Protein 4WIH (pdb70)

Radius of gyration: 20.41 Å; Cα contacts (8 Å, |Δi|>4): 662; chains: 2; bounding box: 55×40×64 Å

Organism: Cricetulus griseus (NCBI:txid10029)

Structure (mmCIF, N/CA/C/O backbone):
data_4WIH
#
_entry.id   4WIH
#
_cell.length_a   58.276
_cell.length_b   72.949
_cell.length_c   109.351
_cell.angle_alpha   90.00
_cell.angle_beta   90.00
_cell.angle_gamma   90.00
#
_symmetry.space_group_name_H-M   'P 21 21 21'
#
loop_
_entity.id
_entity.type
_entity.pdbx_description
1 polymer 'cAMP-dependent protein kinase catalytic subunit alpha'
2 polymer 'cAMP Dependent Protein Kinase Inhibitor PKI-tide'
3 water water
#
loop_
_atom_site.group_PDB
_atom_site.id
_atom_site.type_symbol
_atom_site.label_atom_id
_atom_site.label_alt_id
_atom_site.label_comp_id
_atom_site.label_asym_id
_atom_site.label_entity_id
_atom_site.label_seq_id
_atom_site.pdbx_PDB_ins_code
_atom_site.Cartn_x
_atom_site.Cartn_y
_atom_site.Cartn_z
_atom_site.occupancy
_atom_site.B_iso_or_equiv
_atom_site.auth_seq_id
_atom_site.auth_comp_id
_atom_site.auth_asym_id
_atom_site.auth_atom_id
_atom_site.pdbx_PDB_model_num
ATOM 1 N N . GLY A 1 1 ? -11.044 13.283 -12.543 1.00 39.81 -1 GLY A N 1
ATOM 2 C CA . GLY A 1 1 ? -10.739 13.380 -11.126 1.00 37.96 -1 GLY A CA 1
ATOM 3 C C . GLY A 1 1 ? -10.224 14.754 -10.743 1.00 36.92 -1 GLY A C 1
ATOM 4 O O . GLY A 1 1 ? -10.167 15.660 -11.566 1.00 37.86 -1 GLY A O 1
ATOM 5 N N . HIS A 1 2 ? -9.830 14.910 -9.484 1.00 35.32 0 HIS A N 1
ATOM 6 C CA . HIS A 1 2 ? -9.313 16.190 -9.020 1.00 34.67 0 HIS A CA 1
ATOM 7 C C . HIS A 1 2 ? -7.967 16.519 -9.665 1.00 33.09 0 HIS A C 1
ATOM 8 O O . HIS A 1 2 ? -7.729 17.656 -10.065 1.00 33.90 0 HIS A O 1
ATOM 15 N N . MET A 1 3 ? -7.104 15.519 -9.795 1.00 31.32 1 MET A N 1
ATOM 16 C CA . MET A 1 3 ? -5.805 15.729 -10.432 1.00 30.24 1 MET A CA 1
ATOM 17 C C . MET A 1 3 ? -5.798 15.229 -11.866 1.00 31.48 1 MET A C 1
ATOM 18 O O . MET A 1 3 ? -6.309 14.147 -12.157 1.00 32.06 1 MET A O 1
ATOM 23 N N . GLY A 1 4 ? -5.232 16.029 -12.765 1.00 32.31 2 GLY A N 1
ATOM 24 C CA . GLY A 1 4 ? -4.934 15.567 -14.106 1.00 33.53 2 GLY A CA 1
ATOM 25 C C . GLY A 1 4 ? -3.783 14.578 -14.057 1.00 31.98 2 GLY A C 1
ATOM 26 O O . GLY A 1 4 ? -3.142 14.409 -13.014 1.00 29.91 2 GLY A O 1
ATOM 27 N N . ASN A 1 5 ? -3.514 13.930 -15.187 1.00 33.31 3 ASN A N 1
ATOM 28 C CA . ASN A 1 5 ? -2.493 12.883 -15.255 1.00 34.45 3 ASN A CA 1
ATOM 29 C C . ASN A 1 5 ? -1.122 13.297 -14.720 1.00 30.89 3 ASN A C 1
ATOM 30 O O . ASN A 1 5 ? -0.523 12.577 -13.922 1.00 29.20 3 ASN A O 1
ATOM 35 N N . ALA A 1 6 ? -0.631 14.452 -15.159 1.00 31.74 4 ALA A N 1
ATOM 36 C CA . ALA A 1 6 ? 0.703 14.906 -14.766 1.00 30.83 4 ALA A CA 1
ATOM 37 C C . ALA A 1 6 ? 0.797 15.143 -13.263 1.00 28.42 4 ALA A C 1
ATOM 38 O O . ALA A 1 6 ? 1.749 14.705 -12.616 1.00 26.95 4 ALA A O 1
ATOM 40 N N . ALA A 1 7 ? -0.197 15.833 -12.713 1.00 28.34 5 ALA A N 1
ATOM 41 C CA . ALA A 1 7 ? -0.229 16.123 -11.287 1.00 26.58 5 ALA A CA 1
ATOM 42 C C . ALA A 1 7 ? -0.308 14.841 -10.468 1.00 24.82 5 ALA A C 1
ATOM 43 O O . ALA A 1 7 ? 0.350 14.723 -9.435 1.00 23.19 5 ALA A O 1
ATOM 45 N N . ALA A 1 8 ? -1.106 13.882 -10.934 1.00 25.50 6 ALA A N 1
ATOM 46 C CA . ALA A 1 8 ? -1.266 12.619 -10.220 1.00 24.50 6 ALA A CA 1
ATOM 47 C C . ALA A 1 8 ? 0.043 11.835 -10.187 1.00 23.58 6 ALA A C 1
ATOM 48 O O . ALA A 1 8 ? 0.414 11.273 -9.157 1.00 22.18 6 ALA A O 1
ATOM 50 N N . ALA A 1 9 ? 0.735 11.803 -11.322 1.00 24.71 7 ALA A N 1
ATOM 51 C CA . ALA A 1 9 ? 2.014 11.106 -11.409 1.00 24.43 7 ALA A CA 1
ATOM 52 C C . ALA A 1 9 ? 3.053 11.756 -10.497 1.00 22.84 7 ALA A C 1
ATOM 53 O O . ALA A 1 9 ? 3.822 11.071 -9.818 1.00 21.81 7 ALA A O 1
ATOM 55 N N . LYS A 1 10 ? 3.077 13.084 -10.502 1.00 23.01 8 LYS A N 1
ATOM 56 C CA . LYS A 1 10 ? 4.005 13.840 -9.670 1.00 22.02 8 LYS A CA 1
ATOM 57 C C . LYS A 1 10 ? 3.763 13.556 -8.193 1.00 20.09 8 LYS A C 1
ATOM 58 O O . LYS A 1 10 ? 4.707 13.266 -7.446 1.00 19.03 8 LYS A O 1
ATOM 64 N N . LYS A 1 11 ? 2.507 13.632 -7.762 1.00 19.98 9 LYS A N 1
ATOM 65 C CA . LYS A 1 11 ? 2.144 13.335 -6.382 1.00 18.68 9 LYS A CA 1
ATOM 66 C C . LYS A 1 11 ? 2.482 11.919 -5.981 1.00 17.89 9 LYS A C 1
ATOM 67 O O . LYS A 1 11 ? 3.019 11.697 -4.932 1.00 16.74 9 LYS A O 1
ATOM 73 N N . GLY A 1 12 ? 2.197 10.969 -6.842 1.00 18.84 10 GLY A N 1
ATOM 74 C CA . GLY A 1 12 ? 2.483 9.577 -6.542 1.00 18.73 10 GLY A CA 1
ATOM 75 C C . GLY A 1 12 ? 3.973 9.353 -6.339 1.00 18.04 10 GLY A C 1
ATOM 76 O O . GLY A 1 12 ? 4.399 8.688 -5.385 1.00 18.12 10 GLY A O 1
ATOM 87 N N . GLU A 1 14 ? 6.163 11.623 -5.500 1.00 16.58 12 GLU A N 1
ATOM 88 C CA . GLU A 1 14 ? 6.527 12.319 -4.267 1.00 16.75 12 GLU A CA 1
ATOM 89 C C . GLU A 1 14 ? 6.226 11.467 -3.038 1.00 16.98 12 GLU A C 1
ATOM 90 O O . GLU A 1 14 ? 7.051 11.370 -2.119 1.00 15.93 12 GLU A O 1
ATOM 96 N N . GLN A 1 15 ? 5.069 10.817 -3.030 1.00 17.05 13 GLN A N 1
ATOM 97 C CA . GLN A 1 15 ? 4.695 9.989 -1.891 1.00 16.52 13 GLN A CA 1
ATOM 98 C C . GLN A 1 15 ? 5.597 8.767 -1.768 1.00 16.41 13 GLN A C 1
ATOM 99 O O . GLN A 1 15 ? 5.968 8.377 -0.659 1.00 18.64 13 GLN A O 1
ATOM 105 N N . GLU A 1 16 ? 5.975 8.174 -2.894 1.00 17.87 14 GLU A N 1
ATOM 106 C CA . GLU A 1 16 ? 6.930 7.074 -2.869 1.00 17.12 14 GLU A CA 1
ATOM 107 C C . GLU A 1 16 ? 8.294 7.527 -2.358 1.00 19.17 14 GLU A C 1
ATOM 108 O O . GLU A 1 16 ? 8.947 6.800 -1.605 1.00 19.70 14 GLU A O 1
ATOM 114 N N . SER A 1 17 ? 8.730 8.716 -2.768 1.00 16.39 15 SER A N 1
ATOM 115 C CA . SER A 1 17 ? 10.008 9.238 -2.300 1.00 15.74 15 SER A CA 1
ATOM 116 C C . SER A 1 17 ? 9.997 9.461 -0.788 1.00 15.94 15 SER A C 1
ATOM 117 O O . SER A 1 17 ? 11.028 9.299 -0.136 1.00 15.78 15 SER A O 1
ATOM 120 N N . VAL A 1 18 ? 8.842 9.823 -0.239 1.00 15.34 16 VAL A N 1
ATOM 121 C CA . VAL A 1 18 ? 8.708 9.935 1.213 1.00 15.72 16 VAL A CA 1
ATOM 122 C C . VAL A 1 18 ? 8.974 8.581 1.875 1.00 16.33 16 VAL A C 1
ATOM 123 O O . VAL A 1 18 ? 9.724 8.498 2.860 1.00 15.30 16 VAL A O 1
ATOM 127 N N . LYS A 1 19 ? 8.392 7.520 1.320 1.00 16.05 17 LYS A N 1
ATOM 128 C CA . LYS A 1 19 ? 8.611 6.174 1.850 1.00 17.41 17 LYS A CA 1
ATOM 129 C C . LYS A 1 19 ? 10.102 5.828 1.846 1.00 16.67 17 LYS A C 1
ATOM 130 O O . LYS A 1 19 ? 10.636 5.273 2.810 1.00 17.60 17 LYS A O 1
ATOM 136 N N . GLU A 1 20 ? 10.781 6.153 0.751 1.00 15.96 18 GLU A N 1
ATOM 137 C CA . GLU A 1 20 ? 12.206 5.880 0.617 1.00 16.03 18 GLU A CA 1
ATOM 138 C C . GLU A 1 20 ? 13.027 6.660 1.663 1.00 15.31 18 GLU A C 1
ATOM 139 O O . GLU A 1 20 ? 13.925 6.107 2.311 1.00 15.23 18 GLU A O 1
ATOM 145 N N . PHE A 1 21 ? 12.698 7.933 1.839 1.00 13.82 19 PHE A N 1
ATOM 146 C CA . PHE A 1 21 ? 13.344 8.753 2.863 1.00 15.13 19 PHE A CA 1
ATOM 147 C C . PHE A 1 21 ? 13.150 8.163 4.257 1.00 13.40 19 PHE A C 1
ATOM 148 O O . PHE A 1 21 ? 14.105 8.059 5.044 1.00 14.39 19 PHE A O 1
ATOM 156 N N . LEU A 1 22 ? 11.919 7.767 4.550 1.00 13.01 20 LEU A N 1
ATOM 157 C CA . LEU A 1 22 ? 11.600 7.319 5.897 1.00 13.49 20 LEU A CA 1
ATOM 158 C C . LEU A 1 22 ? 12.274 5.988 6.190 1.00 16.17 20 LEU A C 1
ATOM 159 O O . LEU A 1 22 ? 12.689 5.739 7.325 1.00 16.75 20 LEU A O 1
ATOM 164 N N . ALA A 1 23 ? 12.406 5.133 5.179 1.00 16.73 21 ALA A N 1
ATOM 165 C CA . ALA A 1 23 ? 13.060 3.849 5.384 1.00 17.31 21 ALA A CA 1
ATOM 166 C C . ALA A 1 23 ? 14.514 4.057 5.791 1.00 15.82 21 ALA A C 1
ATOM 167 O O . ALA A 1 23 ? 15.024 3.390 6.695 1.00 19.15 21 ALA A O 1
ATOM 169 N N . LYS A 1 24 ? 15.163 4.989 5.134 1.00 17.23 22 LYS A N 1
ATOM 170 C CA . LYS A 1 24 ? 16.516 5.293 5.485 1.00 18.10 22 LYS A CA 1
ATOM 171 C C . LYS A 1 24 ? 16.644 5.964 6.859 1.00 16.75 22 LYS A C 1
ATOM 172 O O . LYS A 1 24 ? 17.546 5.696 7.627 1.00 18.92 22 LYS A O 1
ATOM 178 N N . ALA A 1 25 ? 15.703 6.857 7.151 1.00 16.13 23 ALA A N 1
ATOM 179 C CA . ALA A 1 25 ? 15.664 7.529 8.446 1.00 16.35 23 ALA A CA 1
ATOM 180 C C . ALA A 1 25 ? 15.518 6.523 9.581 1.00 15.32 23 ALA A C 1
ATOM 181 O O . ALA A 1 25 ? 16.093 6.696 10.656 1.00 15.14 23 ALA A O 1
ATOM 183 N N . LYS A 1 26 ? 14.749 5.469 9.345 1.00 14.86 24 LYS A N 1
ATOM 184 C CA . LYS A 1 26 ? 14.544 4.440 10.361 1.00 17.47 24 LYS A CA 1
ATOM 185 C C . LYS A 1 26 ? 15.818 3.645 10.610 1.00 17.89 24 LYS A C 1
ATOM 186 O O . LYS A 1 26 ? 16.158 3.346 11.755 1.00 19.76 24 LYS A O 1
ATOM 192 N N . GLU A 1 27 ? 16.513 3.294 9.535 1.00 19.73 25 GLU A N 1
ATOM 193 C CA . GLU A 1 27 ? 17.792 2.605 9.652 1.00 20.71 25 GLU A CA 1
ATOM 194 C C . GLU A 1 27 ? 18.764 3.423 10.501 1.00 20.25 25 GLU A C 1
ATOM 195 O O . GLU A 1 27 ? 19.438 2.884 11.376 1.00 21.69 25 GLU A O 1
ATOM 201 N N A GLU A 1 28 ? 18.827 4.725 10.242 0.56 19.05 26 GLU A N 1
ATOM 202 N N B GLU A 1 28 ? 18.818 4.727 10.249 0.44 18.92 26 GLU A N 1
ATOM 203 C CA A GLU A 1 28 ? 19.738 5.597 10.974 0.56 18.43 26 GLU A CA 1
ATOM 204 C CA B GLU A 1 28 ? 19.735 5.610 10.965 0.44 18.70 26 GLU A CA 1
ATOM 205 C C A GLU A 1 28 ? 19.346 5.699 12.444 0.56 17.55 26 GLU A C 1
ATOM 206 C C B GLU A 1 28 ? 19.351 5.768 12.435 0.44 18.15 26 GLU A C 1
ATOM 207 O O A GLU A 1 28 ? 20.196 5.613 13.328 0.56 19.42 26 GLU A O 1
ATOM 208 O O B GLU A 1 28 ? 20.212 5.790 13.313 0.44 19.44 26 GLU A O 1
ATOM 219 N N . PHE A 1 29 ? 18.053 5.886 12.694 1.00 16.65 27 PHE A N 1
ATOM 220 C CA . PHE A 1 29 ? 17.541 5.981 14.058 1.00 17.07 27 PHE A CA 1
ATOM 221 C C . PHE A 1 29 ? 17.835 4.726 14.882 1.00 18.56 27 PHE A C 1
ATOM 222 O O . PHE A 1 29 ? 18.294 4.819 16.019 1.00 19.56 27 PHE A O 1
ATOM 230 N N . LEU A 1 30 ? 17.557 3.556 14.320 1.00 19.05 28 LEU A N 1
ATOM 231 C CA . LEU A 1 30 ? 17.736 2.312 15.067 1.00 20.95 28 LEU A CA 1
ATOM 232 C C . LEU A 1 30 ? 19.198 2.069 15.431 1.00 22.18 28 LEU A C 1
ATOM 233 O O . LEU A 1 30 ? 19.495 1.561 16.513 1.00 24.68 28 LEU A O 1
ATOM 238 N N . LYS A 1 31 ? 20.107 2.438 14.532 1.00 22.16 29 LYS A N 1
ATOM 239 C CA . LYS A 1 31 ? 21.534 2.299 14.802 1.00 25.10 29 LYS A CA 1
ATOM 240 C C . LYS A 1 31 ? 21.923 3.132 16.019 1.00 23.66 29 LYS A C 1
ATOM 241 O O . LYS A 1 31 ? 22.717 2.687 16.845 1.00 30.51 29 LYS A O 1
ATOM 247 N N . LYS A 1 32 ? 21.360 4.332 16.142 1.00 24.59 30 LYS A N 1
ATOM 248 C CA . LYS A 1 32 ? 21.642 5.167 17.309 1.00 24.67 30 LYS A CA 1
ATOM 249 C C . LYS A 1 32 ? 20.839 4.737 18.536 1.00 30.69 30 LYS A C 1
ATOM 250 O O . LYS A 1 32 ? 21.291 4.906 19.672 1.00 36.18 30 LYS A O 1
ATOM 256 N N . TRP A 1 33 ? 19.657 4.173 18.306 1.00 27.51 31 TRP A N 1
ATOM 257 C CA . TRP A 1 33 ? 18.758 3.758 19.384 1.00 27.32 31 TRP A CA 1
ATOM 258 C C . TRP A 1 33 ? 19.280 2.520 20.109 1.00 26.89 31 TRP A C 1
ATOM 259 O O . TRP A 1 33 ? 19.055 2.349 21.309 1.00 37.75 31 TRP A O 1
ATOM 270 N N . GLU A 1 34 ? 19.989 1.672 19.373 1.00 30.18 32 GLU A N 1
ATOM 271 C CA . GLU A 1 34 ? 20.485 0.409 19.913 1.00 43.09 32 GLU A CA 1
ATOM 272 C C . GLU A 1 34 ? 21.864 0.566 20.544 1.00 51.40 32 GLU A C 1
ATOM 273 O O . GLU A 1 34 ? 22.115 0.053 21.636 1.00 55.01 32 GLU A O 1
ATOM 279 N N . SER A 1 35 ? 22.757 1.269 19.856 1.00 55.68 33 SER A N 1
ATOM 280 C CA . SER A 1 35 ? 24.078 1.555 20.408 1.00 53.43 33 SER A CA 1
ATOM 281 C C . SER A 1 35 ? 24.326 3.061 20.453 1.00 48.57 33 SER A C 1
ATOM 282 O O . SER A 1 35 ? 25.002 3.610 19.584 1.00 47.70 33 SER A O 1
ATOM 285 N N . PRO A 1 36 ? 23.771 3.734 21.474 1.00 44.82 34 PRO A N 1
ATOM 286 C CA . PRO A 1 36 ? 23.915 5.184 21.636 1.00 48.71 34 PRO A CA 1
ATOM 287 C C . PRO A 1 36 ? 25.354 5.610 21.896 1.00 55.90 34 PRO A C 1
ATOM 288 O O . PRO A 1 36 ? 26.139 4.847 22.463 1.00 55.96 34 PRO A O 1
ATOM 292 N N . SER A 1 37 ? 25.691 6.825 21.478 1.00 58.28 35 SER A N 1
ATOM 293 C CA . SER A 1 37 ? 27.045 7.336 21.638 1.00 63.81 35 SER A CA 1
ATOM 294 C C . SER A 1 37 ? 27.195 8.154 22.915 1.00 67.14 35 SER A C 1
ATOM 295 O O . SER A 1 37 ? 26.241 8.780 23.385 1.00 66.73 35 SER A O 1
ATOM 298 N N . GLN A 1 38 ? 28.402 8.136 23.471 1.00 69.15 36 GLN A N 1
ATOM 299 C CA . GLN A 1 38 ? 28.730 8.939 24.641 1.00 68.45 36 GLN A CA 1
ATOM 300 C C . GLN A 1 38 ? 28.628 10.430 24.330 1.00 64.75 36 GLN A C 1
ATOM 301 O O . GLN A 1 38 ? 29.152 10.899 23.320 1.00 64.61 36 GLN A O 1
ATOM 307 N N . ASN A 1 39 ? 27.939 11.166 25.195 1.00 57.95 37 ASN A N 1
ATOM 308 C CA . ASN A 1 39 ? 27.859 12.614 25.069 1.00 54.83 37 ASN A CA 1
ATOM 309 C C . ASN A 1 39 ? 28.032 13.267 26.428 1.00 46.18 37 ASN A C 1
ATOM 310 O O . ASN A 1 39 ? 27.287 14.172 26.790 1.00 39.33 37 ASN A O 1
ATOM 315 N N . THR A 1 40 ? 29.015 12.795 27.185 1.00 43.92 38 THR A N 1
ATOM 316 C CA . THR A 1 40 ? 29.185 13.242 28.555 1.00 44.58 38 THR A CA 1
ATOM 317 C C . THR A 1 40 ? 29.730 14.664 28.637 1.00 44.65 38 THR A C 1
ATOM 318 O O . THR A 1 40 ? 30.312 15.191 27.687 1.00 43.43 38 THR A O 1
ATOM 322 N N . ALA A 1 41 ? 29.501 15.275 29.790 1.00 43.97 39 ALA A N 1
ATOM 323 C CA . ALA A 1 41 ? 30.076 16.558 30.157 1.00 41.75 39 ALA A CA 1
ATOM 32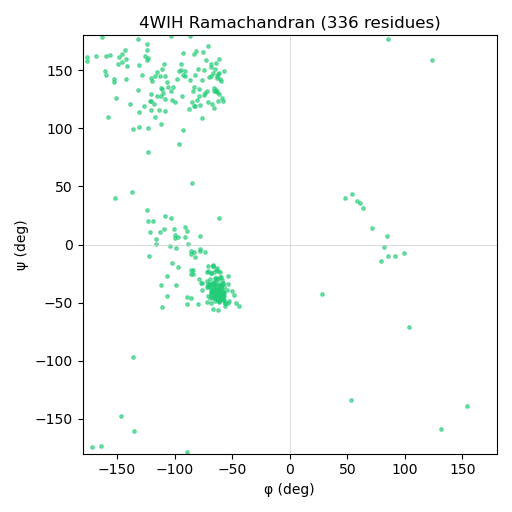4 C C . ALA A 1 41 ? 29.883 16.667 31.656 1.00 42.42 39 ALA A C 1
ATOM 325 O O . ALA A 1 41 ? 29.442 15.711 32.292 1.00 42.95 39 ALA A O 1
ATOM 327 N N . GLN A 1 42 ? 30.206 17.815 32.231 1.00 42.49 40 GLN A N 1
ATOM 328 C CA . GLN A 1 42 ? 29.920 18.023 33.640 1.00 43.05 40 GLN A CA 1
ATOM 329 C C . GLN A 1 42 ? 29.562 19.475 33.877 1.00 42.06 40 GLN A C 1
ATOM 330 O O . GLN A 1 42 ? 29.827 20.329 33.036 1.00 41.26 40 GLN A O 1
ATOM 336 N N . LEU A 1 43 ? 28.956 19.742 35.028 1.00 42.16 41 LEU A N 1
ATOM 337 C CA . LEU A 1 43 ? 28.382 21.049 35.309 1.00 41.09 41 LEU A CA 1
ATOM 338 C C . LEU A 1 43 ? 29.399 22.184 35.229 1.00 41.51 41 LEU A C 1
ATOM 339 O O . LEU A 1 43 ? 29.093 23.247 34.688 1.00 40.20 41 LEU A O 1
ATOM 344 N N . ASP A 1 44 ? 30.608 21.965 35.745 1.00 43.35 42 ASP A N 1
ATOM 345 C CA . ASP A 1 44 ? 31.595 23.046 35.786 1.00 43.97 42 ASP A CA 1
ATOM 346 C C . ASP A 1 44 ? 32.262 23.288 34.428 1.00 43.53 42 ASP A C 1
ATOM 347 O O . ASP A 1 44 ? 33.196 24.078 34.320 1.00 44.19 42 ASP A O 1
ATOM 352 N N . HIS A 1 45 ? 31.762 22.618 33.393 1.00 42.49 43 HIS A N 1
ATOM 353 C CA . HIS A 1 45 ? 32.168 22.908 32.021 1.00 41.82 43 HIS A CA 1
ATOM 354 C C . HIS A 1 45 ? 31.383 24.091 31.459 1.00 39.92 43 HIS A C 1
ATOM 355 O O . HIS A 1 45 ? 31.668 24.570 30.362 1.00 39.26 43 HIS A O 1
ATOM 362 N N . PHE A 1 46 ? 30.400 24.558 32.221 1.00 39.10 44 PHE A N 1
ATOM 363 C CA . PHE A 1 46 ? 29.499 25.604 31.749 1.00 37.21 44 PHE A CA 1
ATOM 364 C C . PHE A 1 46 ? 29.374 26.771 32.724 1.00 37.22 44 PHE A C 1
ATOM 365 O O . PHE A 1 46 ? 29.421 26.587 33.941 1.00 42.25 44 PHE A O 1
ATOM 373 N N . ASP A 1 47 ? 29.216 27.969 32.171 1.00 36.04 45 ASP A N 1
ATOM 374 C CA . ASP A 1 47 ? 28.757 29.123 32.933 1.00 35.55 45 ASP A CA 1
ATOM 375 C C . ASP A 1 47 ? 27.245 29.245 32.795 1.00 33.71 45 ASP A C 1
ATOM 376 O O . ASP A 1 47 ? 26.720 29.241 31.682 1.00 32.28 45 ASP A O 1
ATOM 381 N N . ARG A 1 48 ? 26.541 29.348 33.916 1.00 33.81 46 ARG A N 1
ATOM 382 C CA . ARG A 1 48 ? 25.097 29.553 33.868 1.00 36.07 46 ARG A CA 1
ATOM 383 C C . ARG A 1 48 ? 24.789 31.033 33.695 1.00 30.96 46 ARG A C 1
ATOM 384 O O . ARG A 1 48 ? 25.337 31.877 34.409 1.00 31.85 46 ARG A O 1
ATOM 392 N N . ILE A 1 49 ? 23.909 31.349 32.750 1.00 29.13 47 ILE A N 1
ATOM 393 C CA . ILE A 1 49 ? 23.655 32.743 32.411 1.00 30.03 47 ILE A CA 1
ATOM 394 C C . ILE A 1 49 ? 22.270 33.226 32.831 1.00 29.82 47 ILE A C 1
ATOM 395 O O . ILE A 1 49 ? 22.154 34.226 33.542 1.00 31.83 47 ILE A O 1
ATOM 400 N N . LYS A 1 50 ? 21.228 32.518 32.408 1.00 29.60 48 LYS A N 1
ATOM 401 C CA . LYS A 1 50 ? 19.861 32.977 32.630 1.00 31.93 48 LYS A CA 1
ATOM 402 C C . LYS A 1 50 ? 18.859 31.831 32.521 1.00 27.20 48 LYS A C 1
ATOM 403 O O . LYS A 1 50 ? 19.051 30.916 31.723 1.00 27.04 48 LYS A O 1
ATOM 409 N N . THR A 1 51 ? 17.789 31.878 33.311 1.00 25.41 49 THR A N 1
ATOM 410 C CA . THR A 1 51 ? 16.707 30.903 33.183 1.00 25.34 49 THR A CA 1
ATOM 411 C C . THR A 1 51 ? 15.785 31.287 32.028 1.00 23.66 49 THR A C 1
ATOM 412 O O . THR A 1 51 ? 15.261 32.401 31.986 1.00 24.22 49 THR A O 1
ATOM 416 N N . LEU A 1 52 ? 15.601 30.358 31.094 1.00 20.99 50 LEU A N 1
ATOM 417 C CA . LEU A 1 52 ? 14.830 30.602 29.876 1.00 19.92 50 LEU A CA 1
ATOM 418 C C . LEU A 1 52 ? 13.401 30.112 29.982 1.00 19.62 50 LEU A C 1
ATOM 419 O O . LEU A 1 52 ? 12.540 30.504 29.192 1.00 19.92 50 LEU A O 1
ATOM 424 N N . GLY A 1 53 ? 13.158 29.213 30.925 1.00 20.12 51 GLY A N 1
ATOM 425 C CA . GLY A 1 53 ? 11.838 28.653 31.115 1.00 21.56 51 GLY A CA 1
ATOM 426 C C . GLY A 1 53 ? 11.829 27.727 32.309 1.00 22.71 51 GLY A C 1
ATOM 427 O O . GLY A 1 53 ? 12.877 27.283 32.772 1.00 24.02 51 GLY A O 1
ATOM 428 N N . THR A 1 54 ? 10.684 27.431 32.835 1.00 24.63 52 THR A N 1
ATOM 429 C CA . THR A 1 54 ? 10.638 26.507 33.924 1.00 31.76 52 THR A CA 1
ATOM 430 C C . THR A 1 54 ? 9.729 25.400 33.542 1.00 45.92 52 THR A C 1
ATOM 431 O O . THR A 1 54 ? 8.920 25.555 32.679 1.00 50.15 52 THR A O 1
ATOM 435 N N . GLY A 1 55 ? 9.844 24.279 34.213 1.00 46.54 53 GLY A N 1
ATOM 436 C CA . GLY A 1 55 ? 8.858 23.240 34.067 1.00 49.54 53 GLY A CA 1
ATOM 437 C C . GLY A 1 55 ? 8.627 22.460 35.338 1.00 54.05 53 GLY A C 1
ATOM 438 O O . GLY A 1 55 ? 8.727 22.971 36.428 1.00 54.27 53 GLY A O 1
ATOM 439 N N . SER A 1 56 ? 8.323 21.188 35.179 1.00 60.09 54 SER A N 1
ATOM 440 C CA . SER A 1 56 ? 8.352 20.310 36.314 1.00 62.37 54 SER A CA 1
ATOM 441 C C . SER A 1 56 ? 9.823 20.009 36.445 1.00 60.86 54 SER A C 1
ATOM 442 O O . SER A 1 56 ? 10.577 20.038 35.490 1.00 59.95 54 SER A O 1
ATOM 445 N N . PHE A 1 57 ? 10.227 19.741 37.650 1.00 61.54 55 PHE A N 1
ATOM 446 C CA . PHE A 1 57 ? 11.543 19.206 37.867 1.00 64.67 55 PHE A CA 1
ATOM 447 C C . PHE A 1 57 ? 12.643 20.213 37.824 1.00 66.07 55 PHE A C 1
ATOM 448 O O . PHE A 1 57 ? 13.719 19.916 38.252 1.00 66.36 55 PHE A O 1
ATOM 456 N N . GLY A 1 58 ? 12.371 21.402 37.318 1.00 63.45 56 GLY A N 1
ATOM 457 C CA . GLY A 1 58 ? 13.434 22.379 37.190 1.00 63.48 56 GLY A CA 1
ATOM 458 C C . GLY A 1 58 ? 13.289 23.436 36.127 1.00 62.43 56 GLY A C 1
ATOM 459 O O . GLY A 1 58 ? 12.246 24.014 35.982 1.00 63.47 56 GLY A O 1
ATOM 460 N N . ARG A 1 59 ? 14.369 23.739 35.448 1.00 59.03 57 ARG A N 1
ATOM 461 C CA . ARG A 1 59 ? 14.360 24.825 34.509 1.00 52.47 57 ARG A CA 1
ATOM 462 C C . ARG A 1 59 ? 14.970 24.405 33.188 1.00 48.23 57 ARG A C 1
ATOM 463 O O . ARG A 1 59 ? 15.436 23.284 33.034 1.00 48.00 57 ARG A O 1
ATOM 471 N N . VAL A 1 60 ? 14.942 25.336 32.249 1.00 30.47 58 VAL A N 1
ATOM 472 C CA . VAL A 1 60 ? 15.859 25.367 31.131 1.00 25.19 58 VAL A CA 1
ATOM 473 C C . VAL A 1 60 ? 16.688 26.627 31.288 1.00 30.10 58 VAL A C 1
ATOM 474 O O . VAL A 1 60 ? 16.147 27.719 31.479 1.00 25.53 58 VAL A O 1
ATOM 478 N N . MET A 1 61 ? 18.003 26.475 31.245 1.00 30.16 59 MET A N 1
ATOM 479 C CA . MET A 1 61 ? 18.881 27.614 31.429 1.00 26.63 59 MET A CA 1
ATOM 480 C C . MET A 1 61 ? 19.763 27.853 30.226 1.00 28.79 59 MET A C 1
ATOM 481 O O . MET A 1 61 ? 20.263 26.909 29.614 1.00 31.09 59 MET A O 1
ATOM 486 N N . LEU A 1 62 ? 19.955 29.120 29.886 1.00 24.41 60 LEU A N 1
ATOM 487 C CA . LEU A 1 62 ? 21.012 29.474 28.959 1.00 24.50 60 LEU A CA 1
ATOM 488 C C . LEU A 1 62 ? 22.352 29.289 29.660 1.00 26.35 60 LEU A C 1
ATOM 489 O O . LEU A 1 62 ? 22.586 29.867 30.722 1.00 27.02 60 LEU A O 1
ATOM 494 N N . VAL A 1 63 ? 23.218 28.469 29.081 1.00 27.24 61 VAL A N 1
ATOM 495 C CA . VAL A 1 63 ? 24.559 28.286 29.614 1.00 29.04 61 VAL A CA 1
ATOM 496 C C . VAL A 1 63 ? 25.582 28.586 28.536 1.00 29.20 61 VAL A C 1
ATOM 497 O O . VAL A 1 63 ? 25.275 28.556 27.344 1.00 28.13 61 VAL A O 1
ATOM 501 N N . LYS A 1 64 ? 26.804 28.881 28.965 1.00 30.62 62 LYS A N 1
ATOM 502 C CA . LYS A 1 64 ? 27.905 29.081 28.040 1.00 31.12 62 LYS A CA 1
ATOM 503 C C . LYS A 1 64 ? 28.981 28.035 28.301 1.00 33.04 62 LYS A C 1
ATOM 504 O O . LYS A 1 64 ? 29.501 27.934 29.410 1.00 34.47 62 LYS A O 1
ATOM 510 N N . HIS A 1 65 ? 29.290 27.241 27.280 1.00 33.18 63 HIS A N 1
ATOM 511 C CA . HIS A 1 65 ? 30.344 26.239 27.372 1.00 34.97 63 HIS A CA 1
ATOM 512 C C . HIS A 1 65 ? 31.683 26.957 27.500 1.00 36.26 63 HIS A C 1
ATOM 513 O O . HIS A 1 65 ? 32.047 27.748 26.632 1.00 35.80 63 HIS A O 1
ATOM 520 N N . LYS A 1 66 ? 32.404 26.693 28.587 1.00 37.93 64 LYS A N 1
ATOM 521 C CA . LYS A 1 66 ? 33.605 27.461 28.910 1.00 39.94 64 LYS A CA 1
ATOM 522 C C . LYS A 1 66 ? 34.701 27.338 27.854 1.00 40.07 64 LYS A C 1
ATOM 523 O O . LYS A 1 66 ? 35.296 28.338 27.452 1.00 41.84 64 LYS A O 1
ATOM 529 N N . GLU A 1 67 ? 34.963 26.119 27.399 1.00 46.43 65 GLU A N 1
ATOM 530 C CA . GLU A 1 67 ? 36.063 25.889 26.466 1.00 52.11 65 GLU A CA 1
ATOM 531 C C . GLU A 1 67 ? 35.772 26.435 25.067 1.00 53.27 65 GLU A C 1
ATOM 532 O O . GLU A 1 67 ? 36.591 27.152 24.493 1.00 52.15 65 GLU A O 1
ATOM 538 N N . THR A 1 68 ? 34.602 26.103 24.529 1.00 49.15 66 THR A N 1
ATOM 539 C CA . THR A 1 68 ? 34.261 26.461 23.154 1.00 47.60 66 THR A CA 1
ATOM 540 C C . THR A 1 68 ? 33.664 27.862 23.021 1.00 44.19 66 THR A C 1
ATOM 541 O O . THR A 1 68 ? 33.746 28.476 21.957 1.00 46.74 66 THR A O 1
ATOM 545 N N . GLY A 1 69 ? 33.060 28.362 24.095 1.00 41.33 67 GLY A N 1
ATOM 546 C CA . GLY A 1 69 ? 32.400 29.657 24.064 1.00 38.85 67 GLY A CA 1
ATOM 547 C C . GLY A 1 69 ? 30.995 29.605 23.489 1.00 36.57 67 GLY A C 1
ATOM 548 O O . GLY A 1 69 ? 30.301 30.622 23.428 1.00 33.65 67 GLY A O 1
ATOM 549 N N . ASN A 1 70 ? 30.578 28.415 23.066 1.00 33.41 68 ASN A N 1
ATOM 550 C CA . ASN A 1 70 ? 29.243 28.211 22.517 1.00 35.88 68 ASN A CA 1
ATOM 551 C C . ASN A 1 70 ? 28.162 28.326 23.580 1.00 31.06 68 ASN A C 1
ATOM 552 O O . ASN A 1 70 ? 28.357 27.917 24.725 1.00 31.58 68 ASN A O 1
ATOM 557 N N . HIS A 1 71 ? 27.017 28.881 23.196 1.00 26.02 69 HIS A N 1
ATOM 558 C CA . HIS A 1 71 ? 25.854 28.921 24.075 1.00 24.06 69 HIS A CA 1
ATOM 559 C C . HIS A 1 71 ? 24.953 27.718 23.844 1.00 24.97 69 HIS A C 1
ATOM 560 O O . HIS A 1 71 ? 24.839 27.224 22.723 1.00 26.52 69 HIS A O 1
ATOM 567 N N . TYR A 1 72 ? 24.325 27.245 24.917 1.00 22.16 70 TYR A N 1
ATOM 568 C CA . TYR A 1 72 ? 23.416 26.111 24.856 1.00 21.47 70 TYR A CA 1
ATOM 569 C C . TYR A 1 72 ? 22.232 26.322 25.778 1.00 19.24 70 TYR A C 1
ATOM 570 O O . TYR A 1 72 ? 22.309 27.114 26.718 1.00 21.01 70 TYR A O 1
ATOM 579 N N . ALA A 1 73 ? 21.154 25.592 25.523 1.00 19.53 71 ALA A N 1
ATOM 580 C CA . ALA A 1 73 ? 20.054 25.506 26.466 1.00 19.70 71 ALA A CA 1
ATOM 581 C C . ALA A 1 73 ? 20.208 24.232 27.297 1.00 23.03 71 ALA A C 1
ATOM 582 O O . ALA A 1 73 ? 20.261 23.130 26.754 1.00 25.52 71 ALA A O 1
ATOM 584 N N A MET A 1 74 ? 20.283 24.383 28.612 0.44 21.52 72 MET A N 1
ATOM 585 N N B MET A 1 74 ? 20.284 24.391 28.615 0.56 21.54 72 MET A N 1
ATOM 586 C CA A MET A 1 74 ? 20.449 23.228 29.478 0.44 22.62 72 MET A CA 1
ATOM 587 C CA B MET A 1 74 ? 20.462 23.265 29.530 0.56 22.69 72 MET A CA 1
ATOM 588 C C A MET A 1 74 ? 19.203 22.968 30.311 0.44 22.04 72 MET A C 1
ATOM 589 C C B MET A 1 74 ? 19.186 22.978 30.317 0.56 21.86 72 MET A C 1
ATOM 590 O O A MET A 1 74 ? 18.812 23.787 31.142 0.44 23.20 72 MET A O 1
ATOM 591 O O B MET A 1 74 ? 18.753 23.794 31.130 0.56 22.38 72 MET A O 1
ATOM 600 N N . LYS A 1 75 ? 18.582 21.819 30.078 1.00 20.60 73 LYS A N 1
ATOM 601 C CA . LYS A 1 75 ? 17.441 21.398 30.870 1.00 21.64 73 LYS A CA 1
ATOM 602 C C . LYS A 1 75 ? 17.946 20.673 32.116 1.00 22.95 73 LYS A C 1
ATOM 603 O O . LYS A 1 75 ? 18.714 19.711 32.027 1.00 24.73 73 LYS A O 1
ATOM 609 N N . ILE A 1 76 ? 17.528 21.168 33.276 1.00 25.17 74 ILE A N 1
ATOM 610 C CA . ILE A 1 76 ? 17.941 20.613 34.555 1.00 24.87 74 ILE A CA 1
ATOM 611 C C . ILE A 1 76 ? 16.763 19.956 35.261 1.00 28.58 74 ILE A C 1
ATOM 612 O O . ILE A 1 76 ? 15.712 20.571 35.440 1.00 30.57 74 ILE A O 1
ATOM 617 N N . LEU A 1 77 ? 16.944 18.704 35.666 1.00 26.53 75 LEU A N 1
ATOM 618 C CA . LEU A 1 77 ? 15.900 17.983 36.377 1.00 30.39 75 LEU A CA 1
ATOM 619 C C . LEU A 1 77 ? 16.388 17.520 37.740 1.00 31.62 75 LEU A C 1
ATOM 620 O O . LEU A 1 77 ? 17.388 16.814 37.850 1.00 31.53 75 LEU A O 1
ATOM 625 N N . ASP A 1 78 ? 15.675 17.920 38.779 1.00 34.44 76 ASP A N 1
ATOM 626 C CA . ASP A 1 78 ? 15.992 17.465 40.122 1.00 34.76 76 ASP A CA 1
ATOM 627 C C . ASP A 1 78 ? 15.464 16.044 40.301 1.00 36.45 76 ASP A C 1
ATOM 628 O O . ASP A 1 78 ? 14.262 15.801 40.187 1.00 36.31 76 ASP A O 1
ATOM 633 N N . LYS A 1 79 ? 16.371 15.111 40.584 1.00 34.29 77 LYS A N 1
ATOM 634 C CA . LYS A 1 79 ? 16.037 13.689 40.599 1.00 37.11 77 LYS A CA 1
ATOM 635 C C . LYS A 1 79 ? 14.956 13.326 41.613 1.00 36.69 77 LYS A C 1
ATOM 636 O O . LYS A 1 79 ? 14.136 12.443 41.361 1.00 36.83 77 LYS A O 1
ATOM 642 N N . GLN A 1 80 ? 14.950 14.002 42.757 1.00 39.26 78 GLN A N 1
ATOM 643 C CA . GLN A 1 80 ? 13.978 13.695 43.801 1.00 40.77 78 GLN A CA 1
ATOM 644 C C . GLN A 1 80 ? 12.551 14.099 43.414 1.00 47.46 78 GLN A C 1
ATOM 645 O O . GLN A 1 80 ? 11.588 13.464 43.849 1.00 50.00 78 GLN A O 1
ATOM 651 N N . LYS A 1 81 ? 12.406 15.136 42.595 1.00 40.62 79 LYS A N 1
ATOM 652 C CA . LYS A 1 81 ? 11.076 15.526 42.130 1.00 42.20 79 LYS A CA 1
ATOM 653 C C . LYS A 1 81 ? 10.598 14.560 41.052 1.00 37.56 79 LYS A C 1
ATOM 654 O O . LYS A 1 81 ? 9.410 14.266 40.946 1.00 40.13 79 LYS A O 1
ATOM 660 N N . VAL A 1 82 ? 11.539 14.057 40.261 1.00 36.97 80 VAL A N 1
ATOM 661 C CA . VAL A 1 82 ? 11.222 13.146 39.165 1.00 33.96 80 VAL A CA 1
ATOM 662 C C . VAL A 1 82 ? 10.686 11.808 39.663 1.00 48.84 80 VAL A C 1
ATOM 663 O O . VAL A 1 82 ? 9.688 11.298 39.152 1.00 48.76 80 VAL A O 1
ATOM 667 N N . VAL A 1 83 ? 11.352 11.245 40.663 1.00 36.23 81 VAL A N 1
ATOM 668 C CA . VAL A 1 83 ? 10.970 9.945 41.213 1.00 48.74 81 VAL A CA 1
ATOM 669 C C . VAL A 1 83 ? 9.609 9.981 41.907 1.00 52.03 81 VAL A C 1
ATOM 670 O O . VAL A 1 83 ? 8.873 8.988 41.891 1.00 50.67 81 VAL A O 1
ATOM 674 N N . LYS A 1 84 ? 9.267 11.119 42.507 1.00 52.47 82 LYS A N 1
ATOM 675 C CA . LYS A 1 84 ? 8.019 11.224 43.259 1.00 57.81 82 LYS A CA 1
ATOM 676 C C . LYS A 1 84 ? 6.825 11.367 42.328 1.00 58.21 82 LYS A C 1
ATOM 677 O O . LYS A 1 84 ? 5.733 10.894 42.618 1.00 59.87 82 LYS A O 1
ATOM 683 N N . LEU A 1 85 ? 7.046 12.030 41.197 1.00 52.84 83 LEU A N 1
ATOM 684 C CA . LEU A 1 85 ? 5.990 12.241 40.214 1.00 52.76 83 LEU A CA 1
ATOM 685 C C . LEU A 1 85 ? 5.964 11.120 39.182 1.00 51.85 83 LEU A C 1
ATOM 686 O O . LEU A 1 85 ? 5.421 11.282 38.089 1.00 55.92 83 LEU A O 1
ATOM 691 N N . LYS A 1 86 ? 6.647 10.028 39.508 1.00 57.73 84 LYS A N 1
ATOM 692 C CA . LYS A 1 86 ? 6.732 8.839 38.683 1.00 53.95 84 LYS A CA 1
ATOM 693 C C . LYS A 1 86 ? 7.057 9.195 37.232 1.00 55.23 84 LYS A C 1
ATOM 694 O O . LYS A 1 86 ? 6.507 8.650 36.277 1.00 53.60 84 LYS A O 1
ATOM 700 N N . GLN A 1 87 ? 7.949 10.151 37.119 1.00 41.40 85 GLN A N 1
ATOM 701 C CA . GLN A 1 87 ? 8.412 10.632 35.823 1.00 29.24 85 GLN A CA 1
ATOM 702 C C . GLN A 1 87 ? 9.798 10.087 35.497 1.00 28.54 85 GLN A C 1
ATOM 703 O O . GLN A 1 87 ? 10.532 10.667 34.696 1.00 26.77 85 GLN A O 1
ATOM 709 N N . ILE A 1 88 ? 10.151 8.969 36.123 1.00 30.14 86 ILE A N 1
ATOM 710 C CA . ILE A 1 88 ? 11.441 8.348 35.905 1.00 29.90 86 ILE A CA 1
ATOM 711 C C . ILE A 1 88 ? 11.561 7.821 34.484 1.00 28.11 86 ILE A C 1
ATOM 712 O O . ILE A 1 88 ? 12.484 8.186 33.761 1.00 26.72 86 ILE A O 1
ATOM 717 N N . GLU A 1 89 ? 10.630 6.969 34.075 1.00 28.29 87 GLU A N 1
ATOM 718 C CA . GLU A 1 89 ? 10.747 6.384 32.749 1.00 26.84 87 GLU A CA 1
ATOM 719 C C . GLU A 1 89 ? 10.572 7.438 31.655 1.00 24.71 87 GLU A C 1
ATOM 720 O O . GLU A 1 89 ? 11.221 7.356 30.623 1.00 23.37 87 GLU A O 1
ATOM 726 N N . HIS A 1 90 ? 9.733 8.440 31.901 1.00 24.60 88 HIS A N 1
ATOM 727 C CA . HIS A 1 90 ? 9.558 9.532 30.942 1.00 22.83 88 HIS A CA 1
ATOM 728 C C . HIS A 1 90 ? 10.859 10.302 30.731 1.00 21.84 88 HIS A C 1
ATOM 729 O O . HIS A 1 90 ? 11.186 10.691 29.612 1.00 20.31 88 HIS A O 1
ATOM 736 N N . THR A 1 91 ? 11.615 10.506 31.803 1.00 22.91 89 THR A N 1
ATOM 737 C CA . THR A 1 91 ? 12.867 11.238 31.685 1.00 22.28 89 THR A CA 1
ATOM 738 C C . THR A 1 91 ? 13.913 10.396 30.947 1.00 21.77 89 THR A C 1
ATOM 739 O O . THR A 1 91 ? 14.690 10.921 30.140 1.00 20.78 89 THR A O 1
ATOM 743 N N . LEU A 1 92 ? 13.909 9.089 31.187 1.00 22.77 90 LEU A N 1
ATOM 744 C CA . LEU A 1 92 ? 14.749 8.178 30.414 1.00 22.45 90 LEU A CA 1
ATOM 745 C C . LEU A 1 92 ? 14.332 8.143 28.934 1.00 20.97 90 LEU A C 1
ATOM 746 O O . LEU A 1 92 ? 15.190 8.134 28.040 1.00 21.90 90 LEU A O 1
ATOM 751 N N . ASN A 1 93 ? 13.023 8.127 28.675 1.00 20.50 91 ASN A N 1
ATOM 752 C CA . ASN A 1 93 ? 12.495 8.243 27.309 1.00 19.07 91 ASN A CA 1
ATOM 753 C C . ASN A 1 93 ? 13.057 9.479 26.608 1.00 17.70 91 ASN A C 1
ATOM 754 O O . ASN A 1 93 ? 13.533 9.426 25.463 1.00 16.72 91 ASN A O 1
ATOM 759 N N . GLU A 1 94 ? 12.947 10.607 27.305 1.00 17.79 92 GLU A N 1
ATOM 760 C CA . GLU A 1 94 ? 13.300 11.915 26.759 1.00 16.71 92 GLU A CA 1
ATOM 761 C C . GLU A 1 94 ? 14.741 11.922 26.262 1.00 18.06 92 GLU A C 1
ATOM 762 O O . GLU A 1 94 ? 15.006 12.263 25.102 1.00 18.73 92 GLU A O 1
ATOM 768 N N . LYS A 1 95 ? 15.658 11.520 27.135 1.00 18.13 93 LYS A N 1
ATOM 769 C CA . LYS A 1 95 ? 17.075 11.488 26.806 1.00 20.85 93 LYS A CA 1
ATOM 770 C C . LYS A 1 95 ? 17.379 10.541 25.659 1.00 19.70 93 LYS A C 1
ATOM 771 O O . LYS A 1 95 ? 18.083 10.903 24.718 1.00 19.06 93 LYS A O 1
ATOM 777 N N . ARG A 1 96 ? 16.861 9.321 25.742 1.00 18.70 94 ARG A N 1
ATOM 778 C CA . ARG A 1 96 ? 17.167 8.313 24.740 1.00 18.85 94 ARG A CA 1
ATOM 779 C C . ARG A 1 96 ? 16.635 8.700 23.359 1.00 17.06 94 ARG A C 1
ATOM 780 O O . ARG A 1 96 ? 17.301 8.510 22.340 1.00 17.21 94 ARG A O 1
ATOM 788 N N . ILE A 1 97 ? 15.432 9.254 23.321 1.00 15.36 95 ILE A N 1
ATOM 789 C CA . ILE A 1 97 ? 14.858 9.654 22.047 1.00 14.99 95 ILE A CA 1
ATOM 790 C C . ILE A 1 97 ? 15.613 10.852 21.459 1.00 16.48 95 ILE A C 1
ATOM 791 O O . ILE A 1 97 ? 15.980 10.837 20.275 1.00 16.28 95 ILE A O 1
ATOM 796 N N . LEU A 1 98 ? 15.889 11.865 22.279 1.00 17.45 96 LEU A N 1
ATOM 797 C CA . LEU A 1 98 ? 16.631 13.042 21.804 1.00 20.84 96 LEU A CA 1
ATOM 798 C C . LEU A 1 98 ? 17.985 12.668 21.255 1.00 25.21 96 LEU A C 1
ATOM 799 O O . LEU A 1 98 ? 18.428 13.208 20.253 1.00 26.36 96 LEU A O 1
ATOM 804 N N A GLN A 1 99 ? 18.616 11.682 21.893 0.53 19.66 97 GLN A N 1
ATOM 805 N N B GLN A 1 99 ? 18.689 11.825 21.990 0.47 21.53 97 GLN A N 1
ATOM 806 C CA A GLN A 1 99 ? 19.918 11.150 21.463 0.53 25.06 97 GLN A CA 1
ATOM 807 C CA B GLN A 1 99 ? 19.901 11.234 21.457 0.47 24.61 97 GLN A CA 1
ATOM 808 C C A GLN A 1 99 ? 19.868 10.496 20.085 0.53 24.32 97 GLN A C 1
ATOM 809 C C B GLN A 1 99 ? 19.819 10.607 20.095 0.47 23.85 97 GLN A C 1
ATOM 810 O O A GLN A 1 99 ? 20.841 10.519 19.331 0.53 24.21 97 GLN A O 1
ATOM 811 O O B GLN A 1 99 ? 20.789 10.732 19.379 0.47 22.17 97 GLN A O 1
ATOM 822 N N . ALA A 1 100 ? 18.729 9.916 19.745 1.00 18.28 98 ALA A N 1
ATOM 823 C CA . ALA A 1 100 ? 18.687 9.084 18.539 1.00 16.88 98 ALA A CA 1
ATOM 824 C C . ALA A 1 100 ? 18.061 9.727 17.308 1.00 17.87 98 ALA A C 1
ATOM 825 O O . ALA A 1 100 ? 18.284 9.236 16.201 1.00 18.55 98 ALA A O 1
ATOM 827 N N . VAL A 1 101 ? 17.253 10.771 17.483 1.00 15.99 99 VAL A N 1
ATOM 828 C CA . VAL A 1 101 ? 16.554 11.373 16.348 1.00 15.12 99 VAL A CA 1
ATOM 829 C C . VAL A 1 101 ? 17.427 12.373 15.600 1.00 14.78 99 VAL A C 1
ATOM 830 O O . VAL A 1 101 ? 18.441 12.847 16.115 1.00 16.68 99 VAL A O 1
ATOM 834 N N . ASN A 1 102 ? 16.997 12.697 14.385 1.00 14.88 100 ASN A N 1
ATOM 835 C CA . ASN A 1 102 ? 17.685 13.664 13.536 1.00 14.68 100 ASN A CA 1
ATOM 836 C C . ASN A 1 102 ? 16.699 14.201 12.509 1.00 13.35 100 ASN A C 1
ATOM 837 O O . ASN A 1 102 ? 16.270 13.465 11.627 1.00 14.62 100 ASN A O 1
ATOM 842 N N . PHE A 1 103 ? 16.312 15.462 12.635 1.00 12.80 101 PHE A N 1
ATOM 843 C CA . PHE A 1 103 ? 15.349 16.066 11.721 1.00 12.39 101 PHE A CA 1
ATOM 844 C C . PHE A 1 103 ? 15.508 17.578 11.837 1.00 13.07 101 PHE A C 1
ATOM 845 O O . PHE A 1 103 ? 15.861 18.072 12.907 1.00 14.17 101 PHE A O 1
ATOM 853 N N . PRO A 1 104 ? 15.259 18.335 10.749 1.00 12.05 102 PRO A N 1
ATOM 854 C CA . PRO A 1 104 ? 15.612 19.762 10.800 1.00 12.93 102 PRO A CA 1
ATOM 855 C C . PRO A 1 104 ? 14.794 20.576 11.798 1.00 12.10 102 PRO A C 1
ATOM 856 O O . PRO A 1 104 ? 15.242 21.665 12.160 1.00 14.69 102 PRO A O 1
ATOM 860 N N . PHE A 1 105 ? 13.643 20.067 12.236 1.00 11.00 103 PHE A N 1
ATOM 861 C CA . PHE A 1 105 ? 12.759 20.807 13.140 1.00 11.64 103 PHE A CA 1
ATOM 862 C C . PHE A 1 105 ? 12.747 20.200 14.539 1.00 11.73 103 PHE A C 1
ATOM 863 O O . PHE A 1 105 ? 11.872 20.541 15.340 1.00 12.43 103 PHE A O 1
ATOM 871 N N . LEU A 1 106 ? 13.690 19.315 14.839 1.00 11.82 104 LEU A N 1
ATOM 872 C CA . LEU A 1 106 ? 13.844 18.747 16.185 1.00 13.04 104 LEU A CA 1
ATOM 873 C C . LEU A 1 106 ? 15.106 19.288 16.805 1.00 13.00 104 LEU A C 1
ATOM 874 O O . LEU A 1 106 ? 16.171 19.221 16.185 1.00 14.45 104 LEU A O 1
ATOM 879 N N . VAL A 1 107 ? 15.029 19.796 18.031 1.00 14.88 105 VAL A N 1
ATOM 880 C CA . VAL A 1 107 ? 16.217 20.367 18.649 1.00 15.39 105 VAL A CA 1
ATOM 881 C C . VAL A 1 1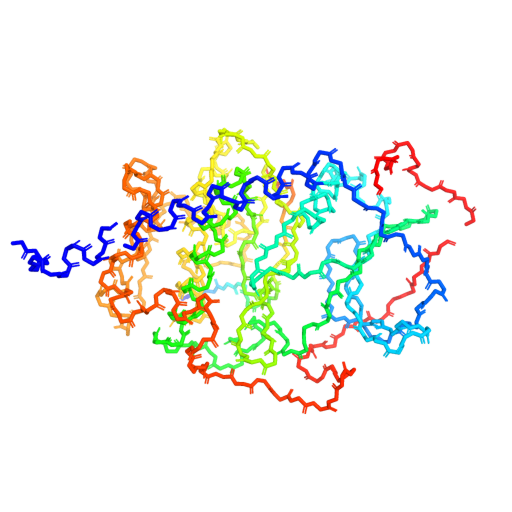07 ? 17.288 19.289 18.803 1.00 16.07 105 VAL A C 1
ATOM 882 O O . VAL A 1 107 ? 16.998 18.105 18.997 1.00 17.46 105 VAL A O 1
ATOM 886 N N . LYS A 1 108 ? 18.540 19.709 18.685 1.00 16.85 106 LYS A N 1
ATOM 887 C CA . LYS A 1 108 ? 19.660 18.785 18.739 1.00 17.89 106 LYS A CA 1
ATOM 888 C C . LYS A 1 108 ? 20.333 18.753 20.108 1.00 18.99 106 LYS A C 1
ATOM 889 O O . LYS A 1 108 ? 20.801 19.778 20.617 1.00 21.95 106 LYS A O 1
ATOM 895 N N . LEU A 1 109 ? 20.385 17.556 20.687 1.00 19.77 107 LEU A N 1
ATOM 896 C CA . LEU A 1 109 ? 21.031 17.319 21.969 1.00 21.68 107 LEU A CA 1
ATOM 897 C C . LEU A 1 109 ? 22.543 17.222 21.807 1.00 23.71 107 LEU A C 1
ATOM 898 O O . LEU A 1 109 ? 23.040 16.525 20.920 1.00 27.21 107 LEU A O 1
ATOM 903 N N . GLU A 1 110 ? 23.271 17.912 22.677 1.00 22.35 108 GLU A N 1
ATOM 904 C CA . GLU A 1 110 ? 24.730 17.921 22.625 1.00 29.20 108 GLU A CA 1
ATOM 905 C C . GLU A 1 110 ? 25.363 17.094 23.743 1.00 26.98 108 GLU A C 1
ATOM 906 O O . GLU A 1 110 ? 26.319 16.350 23.510 1.00 27.95 108 GLU A O 1
ATOM 912 N N . PHE A 1 111 ? 24.851 17.238 24.960 1.00 25.01 109 PHE A N 1
ATOM 913 C CA . PHE A 1 111 ? 25.397 16.518 26.101 1.00 25.95 109 PHE A CA 1
ATOM 914 C C . PHE A 1 111 ? 24.306 16.054 27.041 1.00 25.86 109 PHE A C 1
ATOM 915 O O . PHE A 1 111 ? 23.240 16.657 27.116 1.00 24.36 109 PHE A O 1
ATOM 923 N N . SER A 1 112 ? 24.585 14.985 27.771 1.00 25.57 110 SER A N 1
ATOM 924 C CA . SER A 1 112 ? 23.744 14.598 28.887 1.00 27.53 110 SER A CA 1
ATOM 925 C C . SER A 1 112 ? 24.624 14.072 30.006 1.00 27.07 110 SER A C 1
ATOM 926 O O . SER A 1 112 ? 25.632 13.405 29.761 1.00 28.70 110 SER A O 1
ATOM 929 N N . PHE A 1 113 ? 24.251 14.394 31.234 1.00 25.89 111 PHE A N 1
ATOM 930 C CA . PHE A 1 113 ? 24.980 13.902 32.391 1.00 29.30 111 PHE A CA 1
ATOM 931 C C . PHE A 1 113 ? 24.135 14.061 33.642 1.00 29.76 111 PHE A C 1
ATOM 932 O O . PHE A 1 113 ? 23.014 14.567 33.595 1.00 27.44 111 PHE A O 1
ATOM 940 N N . LYS A 1 114 ? 24.681 13.613 34.762 1.00 29.89 112 LYS A N 1
ATOM 941 C CA . LYS A 1 114 ? 23.967 13.661 36.021 1.00 30.39 112 LYS A CA 1
ATOM 942 C C . LYS A 1 114 ? 24.953 13.861 37.158 1.00 34.38 112 LYS A C 1
ATOM 943 O O . LYS A 1 114 ? 26.151 13.618 37.003 1.00 35.18 112 LYS A O 1
ATOM 949 N N . ASP A 1 115 ? 24.452 14.310 38.300 1.00 33.20 113 ASP A N 1
ATOM 950 C CA . ASP A 1 115 ? 25.266 14.334 39.505 1.00 35.53 113 ASP A CA 1
ATOM 951 C C . ASP A 1 115 ? 24.449 13.801 40.673 1.00 36.17 113 ASP A C 1
ATOM 952 O O . ASP A 1 115 ? 23.447 13.113 40.465 1.00 35.03 113 ASP A O 1
ATOM 957 N N . ASN A 1 116 ? 24.874 14.119 41.893 1.00 38.07 114 ASN A N 1
ATOM 958 C CA . ASN A 1 116 ? 24.172 13.656 43.084 1.00 39.04 114 ASN A CA 1
ATOM 959 C C . ASN A 1 116 ? 22.706 14.092 43.138 1.00 37.24 114 ASN A C 1
ATOM 960 O O . ASN A 1 116 ? 21.861 13.367 43.659 1.00 37.27 114 ASN A O 1
ATOM 965 N N . SER A 1 117 ? 22.403 15.271 42.601 1.00 35.81 115 SER A N 1
ATOM 966 C CA . SER A 1 117 ? 21.067 15.837 42.760 1.00 34.43 115 SER A CA 1
ATOM 967 C C . SER A 1 117 ? 20.252 15.908 41.476 1.00 33.27 115 SER A C 1
ATOM 968 O O . SER A 1 117 ? 19.037 15.736 41.510 1.00 34.78 115 SER A O 1
ATOM 971 N N . ASN A 1 118 ? 20.917 16.167 40.355 1.00 31.25 116 ASN A N 1
ATOM 972 C CA . ASN A 1 118 ? 20.205 16.510 39.130 1.00 31.62 116 ASN A CA 1
ATOM 973 C C . ASN A 1 118 ? 20.539 15.661 37.911 1.00 28.26 116 ASN A C 1
ATOM 974 O O . ASN A 1 118 ? 21.557 14.971 37.860 1.00 29.45 116 ASN A O 1
ATOM 979 N N . LEU A 1 119 ? 19.644 15.734 36.930 1.00 26.35 117 LEU A N 1
ATOM 980 C CA . LEU A 1 119 ? 19.884 15.242 35.578 1.00 25.33 117 LEU A CA 1
ATOM 981 C C . LEU A 1 119 ? 20.030 16.448 34.659 1.00 24.27 117 LEU A C 1
ATOM 982 O O . LEU A 1 119 ? 19.363 17.462 34.858 1.00 25.99 117 LEU A O 1
ATOM 987 N N . TYR A 1 120 ? 20.893 16.343 33.657 1.00 24.17 118 TYR A N 1
ATOM 988 C CA . TYR A 1 120 ? 21.153 17.463 32.765 1.00 23.38 118 TYR A CA 1
ATOM 989 C C . TYR A 1 120 ? 21.092 17.040 31.309 1.00 23.01 118 TYR A C 1
ATOM 990 O O . TYR A 1 120 ? 21.698 16.036 30.934 1.00 24.76 118 TYR A O 1
ATOM 999 N N . MET A 1 121 ? 20.379 17.819 30.500 1.00 22.37 119 MET A N 1
ATOM 1000 C CA . MET A 1 121 ? 20.361 17.635 29.057 1.00 21.92 119 MET A CA 1
ATOM 1001 C C . MET A 1 121 ? 20.710 18.958 28.389 1.00 21.13 119 MET A C 1
ATOM 1002 O O . MET A 1 121 ? 20.021 19.959 28.575 1.00 25.19 119 MET A O 1
ATOM 1007 N N . VAL A 1 122 ? 21.795 18.961 27.626 1.00 21.23 120 VAL A N 1
ATOM 1008 C CA . VAL A 1 122 ? 22.310 20.179 27.019 1.00 21.01 120 VAL A CA 1
ATOM 1009 C C . VAL A 1 122 ? 22.050 20.169 25.528 1.00 21.32 120 VAL A C 1
ATOM 1010 O O . VAL A 1 122 ? 22.559 19.305 24.814 1.00 23.57 120 VAL A O 1
ATOM 1014 N N A MET A 1 123 ? 21.271 21.125 25.047 0.54 20.28 121 MET A N 1
ATOM 1015 N N B MET A 1 123 ? 21.255 21.136 25.074 0.46 19.95 121 MET A N 1
ATOM 1016 C CA A MET A 1 123 ? 20.911 21.132 23.636 0.54 21.49 121 MET A CA 1
ATOM 1017 C CA B MET A 1 123 ? 20.780 21.206 23.691 0.46 19.32 121 MET A CA 1
ATOM 1018 C C A MET A 1 123 ? 21.171 22.485 23.002 0.54 18.22 121 MET A C 1
ATOM 1019 C C B MET A 1 123 ? 21.222 22.490 23.002 0.46 18.56 121 MET A C 1
ATOM 1020 O O A MET A 1 123 ? 21.452 23.459 23.693 0.54 16.86 121 MET A O 1
ATOM 1021 O O B MET A 1 123 ? 21.674 23.428 23.657 0.46 20.82 121 MET A O 1
ATOM 1030 N N . GLU A 1 124 ? 21.083 22.525 21.679 1.00 20.53 122 GLU A N 1
ATOM 1031 C CA . GLU A 1 124 ? 21.298 23.748 20.916 1.00 20.79 122 GLU A CA 1
ATOM 1032 C C . GLU A 1 124 ? 20.384 24.863 21.421 1.00 17.36 122 GLU A C 1
ATOM 1033 O O . GLU A 1 124 ? 19.200 24.643 21.673 1.00 18.70 122 GLU A O 1
ATOM 1039 N N . TYR A 1 125 ? 20.948 26.053 21.594 1.00 18.03 123 TYR A N 1
ATOM 1040 C CA . TYR A 1 125 ? 20.160 27.213 22.002 1.00 18.17 123 TYR A CA 1
ATOM 1041 C C . TYR A 1 125 ? 19.401 27.780 20.809 1.00 18.46 123 TYR A C 1
ATOM 1042 O O . TYR A 1 125 ? 19.982 28.052 19.756 1.00 20.06 123 TYR A O 1
ATOM 1051 N N . VAL A 1 126 ? 18.097 27.955 20.978 1.00 16.43 124 VAL A N 1
ATOM 1052 C CA . VAL A 1 126 ? 17.249 28.471 19.911 1.00 17.03 124 VAL A CA 1
ATOM 1053 C C . VAL A 1 126 ? 16.784 29.857 20.335 1.00 17.82 124 VAL A C 1
ATOM 1054 O O . VAL A 1 126 ? 15.906 29.993 21.185 1.00 18.49 124 VAL A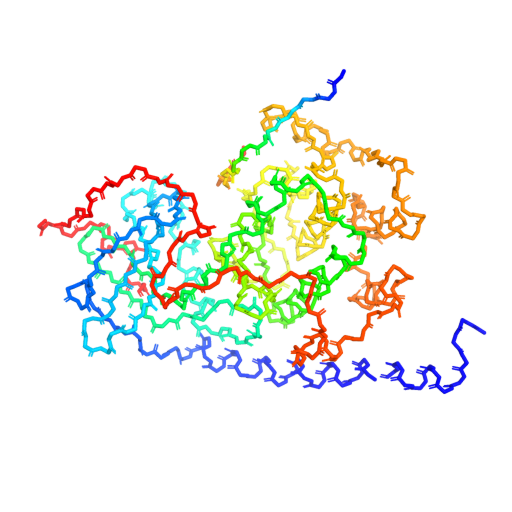 O 1
ATOM 1058 N N . PRO A 1 127 ? 17.379 30.895 19.746 1.00 20.13 125 PRO A N 1
ATOM 1059 C CA . PRO A 1 127 ? 17.313 32.234 20.350 1.00 17.77 125 PRO A CA 1
ATOM 1060 C C . PRO A 1 127 ? 16.039 33.046 20.063 1.00 16.13 125 PRO A C 1
ATOM 1061 O O . PRO A 1 127 ? 15.841 34.081 20.702 1.00 16.82 125 PRO A O 1
ATOM 1065 N N . GLY A 1 128 ? 15.204 32.599 19.138 1.00 16.89 126 GLY A N 1
ATOM 1066 C CA . GLY A 1 128 ? 14.054 33.386 18.742 1.00 15.65 126 GLY A CA 1
ATOM 1067 C C . GLY A 1 128 ? 12.878 33.353 19.702 1.00 14.30 126 GLY A C 1
ATOM 1068 O O . GLY A 1 128 ? 11.892 34.060 19.490 1.00 15.75 126 GLY A O 1
ATOM 1069 N N . GLY A 1 129 ? 12.979 32.549 20.758 1.00 13.91 127 GLY A N 1
ATOM 1070 C CA . GLY A 1 129 ? 11.917 32.446 21.740 1.00 14.88 127 GLY A CA 1
ATOM 1071 C C . GLY A 1 129 ? 10.831 31.453 21.382 1.00 12.27 127 GLY A C 1
ATOM 1072 O O . GLY A 1 129 ? 10.845 30.833 20.305 1.00 13.19 127 GLY A O 1
ATOM 1073 N N . GLU A 1 130 ? 9.882 31.297 22.297 1.00 11.70 128 GLU A N 1
ATOM 1074 C CA . GLU A 1 130 ? 8.757 30.390 22.107 1.00 12.54 128 GLU A CA 1
ATOM 1075 C C . GLU A 1 130 ? 7.723 30.967 21.168 1.00 11.13 128 GLU A C 1
ATOM 1076 O O . GLU A 1 130 ? 7.405 32.159 21.244 1.00 11.84 128 GLU A O 1
ATOM 1082 N N . MET A 1 131 ? 7.152 30.114 20.324 1.00 10.67 129 MET A N 1
ATOM 1083 C CA . MET A 1 131 ? 5.982 30.505 19.550 1.00 9.50 129 MET A CA 1
ATOM 1084 C C . MET A 1 131 ? 4.921 31.110 20.471 1.00 9.68 129 MET A C 1
ATOM 1085 O O . MET A 1 131 ? 4.258 32.089 20.109 1.00 10.38 129 MET A O 1
ATOM 1090 N N . PHE A 1 132 ? 4.759 30.525 21.655 1.00 9.88 130 PHE A N 1
ATOM 1091 C CA . PHE A 1 132 ? 3.789 30.996 22.637 1.00 10.45 130 PHE A CA 1
ATOM 1092 C C . PHE A 1 132 ? 3.834 32.520 22.847 1.00 10.27 130 PHE A C 1
ATOM 1093 O O . PHE A 1 132 ? 2.800 33.190 22.821 1.00 11.06 130 PHE A O 1
ATOM 1101 N N . SER A 1 133 ? 5.024 33.060 23.080 1.00 10.96 131 SER A N 1
ATOM 1102 C CA . SER A 1 133 ? 5.202 34.489 23.338 1.00 12.06 131 SER A CA 1
ATOM 1103 C C . SER A 1 133 ? 4.759 35.330 22.149 1.00 10.66 131 SER A C 1
ATOM 1104 O O . SER A 1 133 ? 4.031 36.322 22.272 1.00 11.52 131 SER A O 1
ATOM 1107 N N . HIS A 1 134 ? 5.250 34.942 20.984 1.00 10.83 132 HIS A N 1
ATOM 1108 C CA . HIS A 1 134 ? 4.929 35.665 19.759 1.00 11.92 132 HIS A CA 1
ATOM 1109 C C . HIS A 1 134 ? 3.431 35.646 19.480 1.00 10.32 132 HIS A C 1
ATOM 1110 O O . HIS A 1 134 ? 2.852 36.663 19.094 1.00 11.70 132 HIS A O 1
ATOM 1117 N N . LEU A 1 135 ? 2.808 34.494 19.690 1.00 10.18 133 LEU A N 1
ATOM 1118 C CA . LEU A 1 135 ? 1.370 34.339 19.465 1.00 10.69 133 LEU A CA 1
ATOM 1119 C C . LEU A 1 135 ? 0.540 35.191 20.433 1.00 10.11 133 LEU A C 1
ATOM 1120 O O . LEU A 1 135 ? -0.409 35.882 20.033 1.00 11.11 133 LEU A O 1
ATOM 1125 N N . ARG A 1 136 ? 0.898 35.165 21.715 1.00 9.83 134 ARG A N 1
ATOM 1126 C CA . ARG A 1 136 ? 0.164 35.960 22.693 1.00 11.08 134 ARG A CA 1
ATOM 1127 C C . ARG A 1 136 ? 0.334 37.459 22.436 1.00 10.94 134 ARG A C 1
ATOM 1128 O O . ARG A 1 136 ? -0.572 38.251 22.713 1.00 12.22 134 ARG A O 1
ATOM 1136 N N . ARG A 1 137 ? 1.502 37.850 21.935 1.00 11.42 135 ARG A N 1
ATOM 1137 C CA . ARG A 1 137 ? 1.786 39.257 21.688 1.00 13.79 135 ARG A CA 1
ATOM 1138 C C . ARG A 1 137 ? 0.986 39.789 20.495 1.00 13.16 135 ARG A C 1
ATOM 1139 O O . ARG A 1 137 ? 0.419 40.874 20.554 1.00 14.09 135 ARG A O 1
ATOM 1147 N N . ILE A 1 138 ? 0.934 39.020 19.409 1.00 12.99 136 ILE A N 1
ATOM 1148 C CA . ILE A 1 138 ? 0.239 39.483 18.210 1.00 14.03 136 ILE A CA 1
ATOM 1149 C C . ILE A 1 138 ? -1.254 39.180 18.257 1.00 14.93 136 ILE A C 1
ATOM 1150 O O . ILE A 1 138 ? -2.050 39.826 17.579 1.00 19.32 136 ILE A O 1
ATOM 1155 N N . GLY A 1 139 ? -1.648 38.208 19.069 1.00 12.92 137 GLY A N 1
ATOM 1156 C CA . GLY A 1 139 ? -3.044 37.816 19.159 1.00 13.46 137 GLY A CA 1
ATOM 1157 C C . GLY A 1 139 ? -3.303 36.528 18.409 1.00 12.04 137 GLY A C 1
ATOM 1158 O O . GLY A 1 139 ? -3.524 35.484 19.018 1.00 13.10 137 GLY A O 1
ATOM 1159 N N . ARG A 1 140 ? -3.264 36.590 17.081 1.00 11.93 138 ARG A N 1
ATOM 1160 C CA . ARG A 1 140 ? -3.403 35.395 16.256 1.00 11.32 138 ARG A CA 1
ATOM 1161 C C . ARG A 1 140 ? -2.538 35.541 15.019 1.00 10.52 138 ARG A C 1
ATOM 1162 O O . ARG A 1 140 ? -2.174 36.658 14.629 1.00 12.59 138 ARG A O 1
ATOM 1170 N N . PHE A 1 141 ? -2.180 34.411 14.420 1.00 10.09 139 PHE A N 1
ATOM 1171 C CA . PHE A 1 141 ? -1.465 34.386 13.163 1.00 11.08 139 PHE A CA 1
ATOM 1172 C C . PHE A 1 141 ? -2.440 34.330 11.995 1.00 11.32 139 PHE A C 1
ATOM 1173 O O . PHE A 1 141 ? -3.513 33.723 12.101 1.00 11.83 139 PHE A O 1
ATOM 1181 N N . SER A 1 142 ? -2.055 34.913 10.863 1.00 11.24 140 SER A N 1
ATOM 1182 C CA . SER A 1 142 ? -2.813 34.743 9.627 1.00 11.48 140 SER A CA 1
ATOM 1183 C C . SER A 1 142 ? -2.840 33.271 9.233 1.00 10.54 140 SER A C 1
ATOM 1184 O O . SER A 1 142 ? -1.975 32.486 9.655 1.00 10.54 140 SER A O 1
ATOM 1187 N N . GLU A 1 143 ? -3.795 32.873 8.394 1.00 11.45 141 GLU A N 1
ATOM 1188 C CA . GLU A 1 143 ? -3.803 31.477 7.979 1.00 10.89 141 GLU A CA 1
ATOM 1189 C C . GLU A 1 143 ? -2.510 31.086 7.221 1.00 10.90 141 GLU A C 1
ATOM 1190 O O . GLU A 1 143 ? -1.975 30.026 7.486 1.00 10.63 141 GLU A O 1
ATOM 1196 N N . PRO A 1 144 ? -1.977 31.929 6.317 1.00 11.23 142 PRO A N 1
ATOM 1197 C CA . PRO A 1 144 ? -0.701 31.534 5.695 1.00 11.78 142 PRO A CA 1
ATOM 1198 C C . PRO A 1 144 ? 0.445 31.358 6.702 1.00 11.08 142 PRO A C 1
ATOM 1199 O O . PRO A 1 144 ? 1.275 30.460 6.538 1.00 11.70 142 PRO A O 1
ATOM 1203 N N A HIS A 1 145 ? 0.493 32.170 7.740 0.54 11.13 143 HIS A N 1
ATOM 1204 N N B HIS A 1 145 ? 0.486 32.232 7.708 0.46 11.42 143 HIS A N 1
ATOM 1205 C CA A HIS A 1 145 ? 1.576 32.032 8.696 0.54 9.86 143 HIS A CA 1
ATOM 1206 C CA B HIS A 1 145 ? 1.478 32.199 8.788 0.46 12.84 143 HIS A CA 1
ATOM 1207 C C A HIS A 1 145 ? 1.363 30.816 9.598 0.54 10.58 143 HIS A C 1
ATOM 1208 C C B HIS A 1 145 ? 1.343 30.886 9.572 0.46 10.30 143 HIS A C 1
ATOM 1209 O O A HIS A 1 145 ? 2.305 30.060 9.871 0.54 9.22 143 HIS A O 1
ATOM 1210 O O B HIS A 1 145 ? 2.313 30.136 9.721 0.46 12.90 143 HIS A O 1
ATOM 1223 N N . ALA A 1 146 ? 0.130 30.606 10.044 1.00 9.90 144 ALA A N 1
ATOM 1224 C CA . ALA A 1 146 ? -0.181 29.374 10.764 1.00 9.59 144 ALA A CA 1
ATOM 1225 C C . ALA A 1 146 ? 0.169 28.145 9.924 1.00 9.38 144 ALA A C 1
ATOM 1226 O O . ALA A 1 146 ? 0.675 27.151 10.445 1.00 10.04 144 ALA A O 1
ATOM 1228 N N . ARG A 1 147 ? -0.120 28.207 8.635 1.00 9.55 145 ARG A N 1
ATOM 1229 C CA . ARG A 1 147 ? 0.124 27.083 7.737 1.00 10.03 145 ARG A CA 1
ATOM 1230 C C . ARG A 1 147 ? 1.605 26.763 7.592 1.00 9.62 145 ARG A C 1
ATOM 1231 O O . ARG A 1 147 ? 1.990 25.597 7.546 1.00 10.35 145 ARG A O 1
ATOM 1239 N N . PHE A 1 148 ? 2.429 27.800 7.522 1.00 9.78 146 PHE A N 1
ATOM 1240 C CA . PHE A 1 148 ? 3.876 27.624 7.453 1.00 10.29 146 PHE A CA 1
ATOM 1241 C C . PHE A 1 148 ? 4.383 26.827 8.666 1.00 9.47 146 PHE A C 1
ATOM 1242 O O . PHE A 1 148 ? 5.152 25.867 8.518 1.00 9.94 146 PHE A O 1
ATOM 1250 N N . TYR A 1 149 ? 3.930 27.193 9.863 1.00 9.20 147 TYR A N 1
ATOM 1251 C CA . TYR A 1 149 ? 4.315 26.452 11.058 1.00 9.26 147 TYR A CA 1
ATOM 1252 C C . TYR A 1 149 ? 3.704 25.052 11.089 1.00 8.86 147 TYR A C 1
ATOM 1253 O O . TYR A 1 149 ? 4.384 24.070 11.422 1.00 9.04 147 TYR A O 1
ATOM 1262 N N . ALA A 1 150 ? 2.419 24.965 10.752 1.00 8.74 148 ALA A N 1
ATOM 1263 C CA . ALA A 1 150 ? 1.731 23.679 10.769 1.00 8.77 148 ALA A CA 1
ATOM 1264 C C . ALA A 1 150 ? 2.421 22.661 9.860 1.00 8.73 148 ALA A C 1
ATOM 1265 O O . ALA A 1 150 ? 2.531 21.481 10.213 1.00 8.57 148 ALA A O 1
ATOM 1267 N N . ALA A 1 151 ? 2.868 23.102 8.690 1.00 8.93 149 ALA A N 1
ATOM 1268 C CA . ALA A 1 151 ? 3.520 22.201 7.743 1.00 8.90 149 ALA A CA 1
ATOM 1269 C C . ALA A 1 151 ? 4.756 21.552 8.359 1.00 8.27 149 ALA A C 1
ATOM 1270 O O . ALA A 1 151 ? 5.032 20.369 8.138 1.00 9.14 149 ALA A O 1
ATOM 1272 N N . GLN A 1 152 ? 5.508 22.323 9.141 1.00 8.86 150 GLN A N 1
ATOM 1273 C CA . GLN A 1 152 ? 6.691 21.788 9.798 1.00 8.68 150 GLN A CA 1
ATOM 1274 C C . GLN A 1 152 ? 6.316 20.728 10.820 1.00 8.24 150 GLN A C 1
ATOM 1275 O O . GLN A 1 152 ? 7.006 19.710 10.940 1.00 8.73 150 GLN A O 1
ATOM 1281 N N . ILE A 1 153 ? 5.225 20.944 11.560 1.00 7.78 151 ILE A N 1
ATOM 1282 C CA . ILE A 1 153 ? 4.787 19.934 12.520 1.00 8.08 151 ILE A CA 1
ATOM 1283 C C . ILE A 1 153 ? 4.288 18.675 11.808 1.00 8.01 151 ILE A C 1
ATOM 1284 O O . ILE A 1 153 ? 4.581 17.561 12.245 1.00 8.26 151 ILE A O 1
ATOM 1289 N N . VAL A 1 154 ? 3.557 18.828 10.705 1.00 7.64 152 VAL A N 1
ATOM 1290 C CA . VAL A 1 154 ? 3.114 17.659 9.938 1.00 8.84 152 VAL A CA 1
ATOM 1291 C C . VAL A 1 154 ? 4.309 16.796 9.504 1.00 8.14 152 VAL A C 1
ATOM 1292 O O . VAL A 1 154 ? 4.295 15.576 9.675 1.00 8.62 152 VAL A O 1
ATOM 1296 N N . LEU A 1 155 ? 5.342 17.418 8.955 1.00 8.54 153 LEU A N 1
ATOM 1297 C CA . LEU A 1 155 ? 6.532 16.668 8.526 1.00 8.31 153 LEU A CA 1
ATOM 1298 C C . LEU A 1 155 ? 7.234 16.032 9.721 1.00 8.56 153 LEU A C 1
ATOM 1299 O O . LEU A 1 155 ? 7.739 14.909 9.635 1.00 8.95 153 LEU A O 1
ATOM 1304 N N . THR A 1 156 ? 7.291 16.755 10.833 1.00 8.23 154 THR A N 1
ATOM 1305 C CA . THR A 1 156 ? 7.967 16.255 12.015 1.00 8.98 154 THR A CA 1
ATOM 1306 C C . THR A 1 156 ? 7.249 15.030 12.585 1.00 8.11 154 THR A C 1
ATOM 1307 O O . THR A 1 156 ? 7.889 14.051 12.978 1.00 8.76 154 THR A O 1
ATOM 1311 N N . PHE A 1 157 ? 5.922 15.085 12.635 1.00 8.60 155 PHE A N 1
ATOM 1312 C CA . PHE A 1 157 ? 5.162 13.940 13.099 1.00 8.63 155 PHE A CA 1
ATOM 1313 C C . PHE A 1 157 ? 5.215 12.789 12.091 1.00 8.75 155 PHE A C 1
ATOM 1314 O O . PHE A 1 157 ? 5.259 11.623 12.494 1.00 9.63 155 PHE A O 1
ATOM 1322 N N . GLU A 1 158 ? 5.230 13.089 10.796 1.00 8.72 156 GLU A N 1
ATOM 1323 C CA . GLU A 1 158 ? 5.403 12.025 9.815 1.00 9.41 156 GLU A CA 1
ATOM 1324 C C . GLU A 1 158 ? 6.717 11.262 10.087 1.00 9.48 156 GLU A C 1
ATOM 1325 O O . GLU A 1 158 ? 6.752 10.019 10.081 1.00 10.26 156 GLU A O 1
ATOM 1331 N N . TYR A 1 159 ? 7.783 12.010 10.357 1.00 8.56 157 TYR A N 1
ATOM 1332 C CA . TYR A 1 159 ? 9.077 11.439 10.722 1.00 8.65 157 TYR A CA 1
ATOM 1333 C C . TYR A 1 159 ? 8.983 10.647 12.042 1.00 9.00 157 TYR A C 1
ATOM 1334 O O . TYR A 1 159 ? 9.310 9.457 12.079 1.00 9.82 157 TYR A O 1
ATOM 1343 N N . LEU A 1 160 ? 8.528 11.289 13.119 1.00 8.78 158 LEU A N 1
ATOM 1344 C CA . LEU A 1 160 ? 8.502 10.615 14.422 1.00 9.05 158 LEU A CA 1
ATOM 1345 C C . LEU A 1 160 ? 7.644 9.355 14.385 1.00 8.83 158 LEU A C 1
ATOM 1346 O O . LEU A 1 160 ? 8.053 8.299 14.877 1.00 9.63 158 LEU A O 1
ATOM 1351 N N . HIS A 1 161 ? 6.450 9.465 13.805 1.00 9.31 159 HIS A N 1
ATOM 1352 C CA . HIS A 1 161 ? 5.546 8.325 13.812 1.00 9.46 159 HIS A CA 1
ATOM 1353 C C . HIS A 1 161 ? 6.100 7.156 13.007 1.00 10.15 159 HIS A C 1
ATOM 1354 O O . HIS A 1 161 ? 5.831 5.997 13.339 1.00 10.93 159 HIS A O 1
ATOM 1361 N N A SER A 1 162 ? 6.878 7.441 11.966 0.66 10.52 160 SER A N 1
ATOM 1362 N N B SER A 1 162 ? 6.872 7.444 11.966 0.34 10.31 160 SER A N 1
ATOM 1363 C CA A SER A 1 162 ? 7.488 6.374 11.168 0.66 11.29 160 SER A CA 1
ATOM 1364 C CA B SER A 1 162 ? 7.477 6.379 11.174 0.34 11.22 160 SER A CA 1
ATOM 1365 C C A SER A 1 162 ? 8.504 5.579 11.985 0.66 12.72 160 SER A C 1
ATOM 1366 C C B SER A 1 162 ? 8.435 5.555 12.034 0.34 9.38 160 SER A C 1
ATOM 1367 O O A SER A 1 162 ? 8.816 4.431 11.657 0.66 13.43 160 SER A O 1
ATOM 1368 O O B SER A 1 162 ? 8.621 4.359 11.798 0.34 12.16 160 SER A O 1
ATOM 1373 N N . LEU A 1 163 ? 9.032 6.207 13.032 1.00 10.71 161 LEU A N 1
ATOM 1374 C CA . LEU A 1 163 ? 9.968 5.571 13.962 1.00 11.82 161 LEU A CA 1
ATOM 1375 C C . LEU A 1 163 ? 9.262 4.946 15.162 1.00 11.87 161 LEU A C 1
ATOM 1376 O O . LEU A 1 163 ? 9.924 4.541 16.119 1.00 13.25 161 LEU A O 1
ATOM 1381 N N . ASP A 1 164 ? 7.930 4.925 15.124 1.00 11.79 162 ASP A N 1
ATOM 1382 C CA . ASP A 1 164 ? 7.089 4.464 16.236 1.00 11.89 162 ASP A CA 1
ATOM 1383 C C . ASP A 1 164 ? 7.238 5.349 17.469 1.00 12.08 162 ASP A C 1
ATOM 1384 O O . ASP A 1 164 ? 7.133 4.860 18.598 1.00 16.97 162 ASP A O 1
ATOM 1389 N N . LEU A 1 165 ? 7.503 6.632 17.269 1.00 10.52 163 LEU A N 1
ATOM 1390 C CA . LEU A 1 165 ? 7.582 7.582 18.369 1.00 10.88 163 LEU A CA 1
ATOM 1391 C C . LEU A 1 165 ? 6.321 8.413 18.418 1.00 10.77 163 LEU A C 1
ATOM 1392 O O . LEU A 1 165 ? 5.890 8.939 17.383 1.00 13.36 163 LEU A O 1
ATOM 1397 N N . ILE A 1 166 ? 5.734 8.543 19.602 1.00 9.70 164 ILE A N 1
ATOM 1398 C CA . ILE A 1 166 ? 4.618 9.464 19.819 1.00 10.23 164 ILE A CA 1
ATOM 1399 C C . ILE A 1 166 ? 5.170 10.639 20.616 1.00 9.60 164 ILE A C 1
ATOM 1400 O O . ILE A 1 166 ? 5.986 10.439 21.524 1.00 12.46 164 ILE A O 1
ATOM 1405 N N . TYR A 1 167 ? 4.745 11.855 20.295 1.00 9.58 165 TYR A N 1
ATOM 1406 C CA . TYR A 1 167 ? 5.340 13.048 20.902 1.00 9.27 165 TYR A CA 1
ATOM 1407 C C . TYR A 1 167 ? 4.625 13.466 22.206 1.00 9.01 165 TYR A C 1
ATOM 1408 O O . TYR A 1 167 ? 5.278 13.677 23.230 1.00 10.40 165 TYR A O 1
ATOM 1417 N N . ARG A 1 168 ? 3.304 13.595 22.142 1.00 8.93 166 ARG A N 1
ATOM 1418 C CA . ARG A 1 168 ? 2.432 13.702 23.319 1.00 9.85 166 ARG A CA 1
ATOM 1419 C C . ARG A 1 168 ? 2.509 15.016 24.096 1.00 10.39 166 ARG A C 1
ATOM 1420 O O . ARG A 1 168 ? 1.997 15.077 25.214 1.00 12.21 166 ARG A O 1
ATOM 1428 N N . ASP A 1 169 ? 3.103 16.072 23.552 1.00 9.30 167 ASP A N 1
ATOM 1429 C CA . ASP A 1 169 ? 3.026 17.359 24.250 1.00 9.78 167 ASP A CA 1
ATOM 1430 C C . ASP A 1 169 ? 3.113 18.541 23.297 1.00 9.31 167 ASP A C 1
ATOM 1431 O O . ASP A 1 169 ? 3.743 19.558 23.605 1.00 9.74 167 ASP A O 1
ATOM 1436 N N . LEU A 1 170 ? 2.457 18.430 22.147 1.00 8.71 168 LEU A N 1
ATOM 1437 C CA . LEU A 1 170 ? 2.450 19.564 21.231 1.00 8.40 168 LEU A CA 1
ATOM 1438 C C . LEU A 1 170 ? 1.735 20.761 21.847 1.00 8.32 168 LEU A C 1
ATOM 1439 O O . LEU A 1 170 ? 0.620 20.603 22.352 1.00 9.35 168 LEU A O 1
ATOM 1444 N N . LYS A 1 171 ? 2.349 21.942 21.774 1.00 8.65 169 LYS A N 1
ATOM 1445 C CA . LYS A 1 171 ? 1.750 23.208 22.231 1.00 9.57 169 LYS A CA 1
ATOM 1446 C C . LYS A 1 171 ? 2.729 24.320 21.880 1.00 8.53 169 LYS A C 1
ATOM 1447 O O . LYS A 1 171 ? 3.930 24.063 21.728 1.00 9.80 169 LYS A O 1
ATOM 1453 N N . PRO A 1 172 ? 2.252 25.571 21.776 1.00 8.45 170 PRO A N 1
ATOM 1454 C CA . PRO A 1 172 ? 3.159 26.665 21.387 1.00 10.00 170 PRO A CA 1
ATOM 1455 C C . PRO A 1 172 ? 4.320 26.883 22.353 1.00 9.39 170 PRO A C 1
ATOM 1456 O O . PRO A 1 172 ? 5.370 27.395 21.935 1.00 10.28 170 PRO A O 1
ATOM 1460 N N . GLU A 1 173 ? 4.139 26.540 23.629 1.00 9.49 171 GLU A N 1
ATOM 1461 C CA . GLU A 1 173 ? 5.200 26.655 24.623 1.00 10.89 171 GLU A CA 1
ATOM 1462 C C . GLU A 1 173 ? 6.432 25.811 24.259 1.00 10.73 171 GLU A C 1
ATOM 1463 O O . GLU A 1 173 ? 7.544 26.127 24.685 1.00 12.34 171 GLU A O 1
ATOM 1469 N N . ASN A 1 174 ? 6.211 24.732 23.514 1.00 10.36 172 ASN A N 1
ATOM 1470 C CA . ASN A 1 174 ? 7.272 23.776 23.190 1.00 11.38 172 ASN A CA 1
ATOM 1471 C C . ASN A 1 174 ? 7.864 23.957 21.803 1.00 11.42 172 ASN A C 1
ATOM 1472 O O . ASN A 1 174 ? 8.679 23.126 21.363 1.00 14.06 172 ASN A O 1
ATOM 1477 N N . LEU A 1 175 ? 7.487 25.030 21.119 1.00 10.49 173 LEU A N 1
ATOM 1478 C CA . LEU A 1 175 ? 7.929 25.271 19.742 1.00 9.94 173 LEU A CA 1
ATOM 1479 C C . LEU A 1 175 ? 8.748 26.538 19.729 1.00 10.52 173 LEU A C 1
ATOM 1480 O O . LEU A 1 175 ? 8.212 27.631 19.952 1.00 13.99 173 LEU A O 1
ATOM 1485 N N . LEU A 1 176 ? 10.053 26.409 19.526 1.00 10.78 174 LEU A N 1
ATOM 1486 C CA . LEU A 1 176 ? 10.941 27.562 19.510 1.00 12.71 174 LEU A CA 1
ATOM 1487 C C . LEU A 1 176 ? 11.182 28.030 18.088 1.00 12.11 174 LEU A C 1
ATOM 1488 O O . LEU A 1 176 ? 11.153 27.226 17.148 1.00 13.44 174 LEU A O 1
ATOM 1493 N N . ILE A 1 177 ? 11.396 29.320 17.915 1.00 12.92 175 ILE A N 1
ATOM 1494 C CA . ILE A 1 177 ? 11.617 29.885 16.595 1.00 12.40 175 ILE A CA 1
ATOM 1495 C C . ILE A 1 177 ? 13.113 30.140 16.406 1.00 14.05 175 ILE A C 1
ATOM 1496 O O . ILE A 1 177 ? 13.738 30.841 17.208 1.00 15.28 175 ILE A O 1
ATOM 1501 N N . ASP A 1 178 ? 13.701 29.578 15.351 1.00 13.03 176 ASP A N 1
ATOM 1502 C CA . ASP A 1 178 ? 15.131 29.703 15.147 1.00 14.24 176 ASP A CA 1
ATOM 1503 C C . ASP A 1 178 ? 15.468 30.955 14.333 1.00 15.79 176 ASP A C 1
ATOM 1504 O O . ASP A 1 178 ? 14.593 31.748 13.968 1.00 15.01 176 ASP A O 1
ATOM 1509 N N . GLN A 1 179 ? 16.750 31.145 14.056 1.00 15.85 177 GLN A N 1
ATOM 1510 C CA . GLN A 1 179 ? 17.197 32.391 13.462 1.00 16.52 177 GLN A CA 1
ATOM 1511 C C . GLN A 1 179 ? 16.667 32.594 12.048 1.00 18.07 177 GLN A C 1
ATOM 1512 O O . GLN A 1 179 ? 16.664 33.718 11.540 1.00 23.01 177 GLN A O 1
ATOM 1518 N N . GLN A 1 180 ? 16.216 31.517 11.414 1.00 17.34 178 GLN A N 1
ATOM 1519 C CA . GLN A 1 180 ? 15.652 31.618 10.071 1.00 16.98 178 GLN A CA 1
ATOM 1520 C C . GLN A 1 180 ? 14.120 31.636 10.092 1.00 15.86 178 GLN A C 1
ATOM 1521 O O . GLN A 1 180 ? 13.477 31.626 9.039 1.00 16.97 178 GLN A O 1
ATOM 1527 N N . GLY A 1 181 ? 13.539 31.670 11.287 1.00 14.06 179 GLY A N 1
ATOM 1528 C CA . GLY A 1 181 ? 12.093 31.723 11.416 1.00 14.45 179 GLY A CA 1
ATOM 1529 C C . GLY A 1 181 ? 11.395 30.369 11.361 1.00 12.13 179 GLY A C 1
ATOM 1530 O O . GLY A 1 181 ? 10.159 30.311 11.332 1.00 12.81 179 GLY A O 1
ATOM 1531 N N . TYR A 1 182 ? 12.164 29.280 11.356 1.00 12.71 180 TYR A N 1
ATOM 1532 C CA . TYR A 1 182 ? 11.608 27.933 11.346 1.00 11.74 180 TYR A CA 1
ATOM 1533 C C . TYR A 1 182 ? 11.476 27.414 12.783 1.00 11.65 180 TYR A C 1
ATOM 1534 O O . TYR A 1 182 ? 12.044 27.981 13.728 1.00 14.70 180 TYR A O 1
ATOM 1543 N N . ILE A 1 183 ? 10.705 26.350 12.944 1.00 11.72 181 ILE A N 1
ATOM 1544 C CA . ILE A 1 183 ? 10.427 25.747 14.239 1.00 11.10 181 ILE A CA 1
ATOM 1545 C C . ILE A 1 183 ? 11.438 24.733 14.696 1.00 12.04 181 ILE A C 1
ATOM 1546 O O . ILE A 1 183 ? 11.932 23.933 13.903 1.00 13.65 181 ILE A O 1
ATOM 1551 N N . GLN A 1 184 ? 11.714 24.755 15.998 1.00 12.84 182 GLN A N 1
ATOM 1552 C CA . GLN A 1 184 ? 12.433 23.704 16.690 1.00 13.39 182 GLN A CA 1
ATOM 1553 C C . GLN A 1 184 ? 11.545 23.156 17.785 1.00 13.29 182 GLN A C 1
ATOM 1554 O O . GLN A 1 184 ? 11.180 23.892 18.718 1.00 14.71 182 GLN A O 1
ATOM 1560 N N . VAL A 1 185 ? 11.173 21.890 17.676 1.00 11.95 183 VAL A N 1
ATOM 1561 C CA . VAL A 1 185 ? 10.444 21.230 18.739 1.00 13.81 183 VAL A CA 1
ATOM 1562 C C . VAL A 1 185 ? 11.411 20.933 19.843 1.00 14.67 183 VAL A C 1
ATOM 1563 O O . VAL A 1 185 ? 12.465 20.305 19.639 1.00 14.70 183 VAL A O 1
ATOM 1567 N N A THR A 1 186 ? 11.031 21.346 21.043 0.54 18.79 184 THR A N 1
ATOM 1568 N N B THR A 1 186 ? 11.111 21.472 21.012 0.46 16.72 184 THR A N 1
ATOM 1569 C CA A THR A 1 186 ? 11.744 20.920 22.222 0.54 20.27 184 THR A CA 1
ATOM 1570 C CA B THR A 1 186 ? 11.923 21.209 22.171 0.46 24.37 184 THR A CA 1
ATOM 1571 C C A THR A 1 186 ? 10.803 20.236 23.207 0.54 14.86 184 THR A C 1
ATOM 1572 C C B THR A 1 186 ? 11.070 20.511 23.191 0.46 19.88 184 THR A C 1
ATOM 1573 O O A THR A 1 186 ? 9.594 20.105 22.976 0.54 16.14 184 THR A O 1
ATOM 1574 O O B THR A 1 186 ? 9.838 20.508 23.099 0.46 27.39 184 THR A O 1
ATOM 1581 N N . ASP A 1 187 ? 11.517 19.781 24.179 1.00 27.92 185 ASP A N 1
ATOM 1582 C CA . ASP A 1 187 ? 10.891 19.114 25.177 1.00 20.40 185 ASP A CA 1
ATOM 1583 C C . ASP A 1 187 ? 10.260 17.829 24.768 1.00 14.16 185 ASP A C 1
ATOM 1584 O O . ASP A 1 187 ? 9.140 17.771 24.293 1.00 13.20 185 ASP A O 1
ATOM 1589 N N . PHE A 1 188 ? 10.980 16.782 25.041 1.00 12.54 186 PHE A N 1
ATOM 1590 C CA . PHE A 1 188 ? 10.566 15.441 24.696 1.00 12.82 186 PHE A CA 1
ATOM 1591 C C . PHE A 1 188 ? 10.174 14.654 25.962 1.00 12.02 186 PHE A C 1
ATOM 1592 O O . PHE A 1 188 ? 10.200 13.477 25.970 1.00 12.65 186 PHE A O 1
ATOM 1600 N N . GLY A 1 189 ? 9.785 15.414 26.990 1.00 13.60 187 GLY A N 1
ATOM 1601 C CA . GLY A 1 189 ? 9.428 14.841 28.277 1.00 15.51 187 GLY A CA 1
ATOM 1602 C C . GLY A 1 189 ? 8.374 13.741 28.263 1.00 16.13 187 GLY A C 1
ATOM 1603 O O . GLY A 1 189 ? 8.378 12.896 29.155 1.00 18.56 187 GLY A O 1
ATOM 1604 N N . PHE A 1 190 ? 7.477 13.739 27.273 1.00 13.98 188 PHE A N 1
ATOM 1605 C CA . PHE A 1 190 ? 6.440 12.700 27.188 1.00 13.60 188 PHE A CA 1
ATOM 1606 C C . PHE A 1 190 ? 6.567 11.834 25.949 1.00 12.67 188 PHE A C 1
ATOM 1607 O O . PHE A 1 190 ? 5.710 10.981 25.700 1.00 14.13 188 PHE A O 1
ATOM 1615 N N . ALA A 1 191 ? 7.619 12.039 25.164 1.00 11.61 189 ALA A N 1
ATOM 1616 C CA . ALA A 1 191 ? 7.794 11.255 23.954 1.00 12.11 189 ALA A CA 1
ATOM 1617 C C . ALA A 1 191 ? 8.094 9.811 24.321 1.00 11.91 189 ALA A C 1
ATOM 1618 O O . ALA A 1 191 ? 8.761 9.546 25.319 1.00 13.34 189 ALA A O 1
ATOM 1620 N N . LYS A 1 192 ? 7.609 8.872 23.521 1.00 12.15 190 LYS A N 1
ATOM 1621 C CA . LYS A 1 192 ? 7.740 7.464 23.850 1.00 12.02 190 LYS A CA 1
ATOM 1622 C C . LYS A 1 192 ? 7.745 6.621 22.592 1.00 11.79 190 LYS A C 1
ATOM 1623 O O . LYS A 1 192 ? 6.993 6.900 21.647 1.00 11.93 190 LYS A O 1
ATOM 1629 N N . ARG A 1 193 ? 8.560 5.578 22.582 1.00 13.32 191 ARG A N 1
ATOM 1630 C CA . ARG A 1 193 ? 8.500 4.603 21.510 1.00 13.78 191 ARG A CA 1
ATOM 1631 C C . ARG A 1 193 ? 7.380 3.613 21.813 1.00 12.83 191 ARG A C 1
ATOM 1632 O O . ARG A 1 193 ? 7.381 2.938 22.854 1.00 15.00 191 ARG A O 1
ATOM 1640 N N . VAL A 1 194 ? 6.406 3.558 20.916 1.00 12.77 192 VAL A N 1
ATOM 1641 C CA . VAL A 1 194 ? 5.160 2.817 21.115 1.00 14.81 192 VAL A CA 1
ATOM 1642 C C . VAL A 1 194 ? 4.805 2.104 19.820 1.00 18.05 192 VAL A C 1
ATOM 1643 O O . VAL A 1 194 ? 4.622 2.758 18.806 1.00 19.96 192 VAL A O 1
ATOM 1647 N N . LYS A 1 195 ? 4.687 0.782 19.833 1.00 21.36 193 LYS A N 1
ATOM 1648 C CA . LYS A 1 195 ? 4.358 0.087 18.587 1.00 26.66 193 LYS A CA 1
ATOM 1649 C C . LYS A 1 195 ? 2.875 0.218 18.213 1.00 29.53 193 LYS A C 1
ATOM 1650 O O . LYS A 1 195 ? 2.532 0.399 17.043 1.00 33.06 193 LYS A O 1
ATOM 1656 N N . GLY A 1 196 ? 2.008 0.145 19.215 1.00 18.97 194 GLY A N 1
ATOM 1657 C CA . GLY A 1 196 ? 0.570 0.220 19.023 1.00 17.61 194 GLY A CA 1
ATOM 1658 C C . GLY A 1 196 ? -0.068 1.126 20.058 1.00 14.38 194 GLY A C 1
ATOM 1659 O O . GLY A 1 196 ? -0.082 2.342 19.898 1.00 15.94 194 GLY A O 1
ATOM 1660 N N . ARG A 1 197 ? -0.582 0.535 21.130 1.00 13.80 195 ARG A N 1
ATOM 1661 C CA . ARG A 1 197 ? -1.224 1.305 22.197 1.00 12.46 195 ARG A CA 1
ATOM 1662 C C . ARG A 1 197 ? -0.274 1.631 23.338 1.00 12.08 195 ARG A C 1
ATOM 1663 O O . ARG A 1 197 ? 0.695 0.903 23.602 1.00 13.58 195 ARG A O 1
ATOM 1671 N N . THR A 1 198 ? -0.596 2.705 24.048 1.00 11.88 196 THR A N 1
ATOM 1672 C CA . THR A 1 198 ? 0.025 3.005 25.333 1.00 11.62 196 THR A CA 1
ATOM 1673 C C . THR A 1 198 ? -1.055 3.601 26.239 1.00 11.56 196 THR A C 1
ATOM 1674 O O . THR A 1 198 ? -2.137 3.960 25.759 1.00 12.13 196 THR A O 1
ATOM 1678 N N . TRP A 1 199 ? -0.777 3.708 27.535 1.00 11.69 197 TRP A N 1
ATOM 1679 C CA . TRP A 1 199 ? -1.855 3.937 28.500 1.00 12.55 197 TRP A CA 1
ATOM 1680 C C . TRP A 1 199 ? -1.625 5.079 29.496 1.00 12.53 197 TRP A C 1
ATOM 1681 O O . TRP A 1 199 ? -2.517 5.352 30.291 1.00 15.10 197 TRP A O 1
ATOM 1703 N N . LEU A 1 201 ? -1.633 8.473 31.420 1.00 13.42 199 LEU A N 1
ATOM 1704 C CA . LEU A 1 201 ? -2.381 9.721 31.399 1.00 14.95 199 LEU A CA 1
ATOM 1705 C C . LEU A 1 201 ? -1.399 10.873 31.504 1.00 15.72 199 LEU A C 1
ATOM 1706 O O . LEU A 1 201 ? -0.932 11.192 32.601 1.00 20.17 199 LEU A O 1
ATOM 1711 N N . CYS A 1 202 ? -1.067 11.489 30.375 1.00 13.22 200 CYS A N 1
ATOM 1712 C CA . CYS A 1 202 ? -0.108 12.587 30.378 1.00 13.38 200 CYS A CA 1
ATOM 1713 C C . CYS A 1 202 ? -0.314 13.485 29.176 1.00 12.38 200 CYS A C 1
ATOM 1714 O O . CYS A 1 202 ? -0.943 13.090 28.196 1.00 12.03 200 CYS A O 1
ATOM 1717 N N . GLY A 1 203 ? 0.260 14.686 29.260 1.00 13.03 201 GLY A N 1
ATOM 1718 C CA . GLY A 1 203 ? 0.131 15.712 28.236 1.00 12.82 201 GLY A CA 1
ATOM 1719 C C . GLY A 1 203 ? -0.253 17.034 28.876 1.00 12.62 201 GLY A C 1
ATOM 1720 O O . GLY A 1 203 ? -0.022 17.225 30.060 1.00 16.07 201 GLY A O 1
ATOM 1721 N N . THR A 1 204 ? -0.820 17.951 28.098 1.00 10.68 202 THR A N 1
ATOM 1722 C CA . THR A 1 204 ? -1.246 19.253 28.617 1.00 10.95 202 THR A CA 1
ATOM 1723 C C . THR A 1 204 ? -2.748 19.373 28.366 1.00 10.14 202 THR A C 1
ATOM 1724 O O . THR A 1 204 ? -3.191 19.127 27.248 1.00 10.30 202 THR A O 1
ATOM 1728 N N . PRO A 1 205 ? -3.533 19.733 29.398 1.00 11.45 203 PRO A N 1
ATOM 1729 C CA . PRO A 1 205 ? -5.000 19.620 29.322 1.00 11.97 203 PRO A CA 1
ATOM 1730 C C . PRO A 1 205 ? -5.632 20.105 28.010 1.00 11.44 203 PRO A C 1
ATOM 1731 O O . PRO A 1 205 ? -6.361 19.328 27.390 1.00 11.91 203 PRO A O 1
ATOM 1735 N N . GLU A 1 206 ? -5.346 21.328 27.571 1.00 10.40 204 GLU A N 1
ATOM 1736 C CA . GLU A 1 206 ? -5.985 21.872 26.376 1.00 10.32 204 GLU A CA 1
ATOM 1737 C C . GLU A 1 206 ? -5.722 21.065 25.107 1.00 9.53 204 GLU A C 1
ATOM 1738 O O . GLU A 1 206 ? -6.501 21.153 24.156 1.00 9.92 204 GLU A O 1
ATOM 1744 N N . TYR A 1 207 ? -4.627 20.299 25.091 1.00 9.20 205 TYR A N 1
ATOM 1745 C CA . TYR A 1 207 ? -4.170 19.573 23.911 1.00 9.59 205 TYR A CA 1
ATOM 1746 C C . TYR A 1 207 ? -4.462 18.072 23.970 1.00 9.32 205 TYR A C 1
ATOM 1747 O O . TYR A 1 207 ? -4.163 17.370 23.003 1.00 10.28 205 TYR A O 1
ATOM 1756 N N . LEU A 1 208 ? -5.057 17.575 25.057 1.00 9.48 206 LEU A N 1
ATOM 1757 C CA . LEU A 1 208 ? -5.342 16.141 25.177 1.00 10.77 206 LEU A CA 1
ATOM 1758 C C . LEU A 1 208 ? -6.466 15.653 24.279 1.00 9.72 206 LEU A C 1
ATOM 1759 O O . LEU A 1 208 ? -7.556 16.232 24.265 1.00 10.34 206 LEU A O 1
ATOM 1764 N N . ALA A 1 209 ? -6.221 14.548 23.575 1.00 10.28 207 ALA A N 1
ATOM 1765 C CA . ALA A 1 209 ? -7.280 13.886 22.835 1.00 10.63 207 ALA A CA 1
ATOM 1766 C C . ALA A 1 209 ? -8.301 13.270 23.797 1.00 10.86 207 ALA A C 1
ATOM 1767 O O . ALA A 1 209 ? -7.954 12.883 24.920 1.00 10.76 207 ALA A O 1
ATOM 1769 N N . PRO A 1 210 ? -9.553 13.132 23.347 1.00 11.17 208 PRO A N 1
ATOM 1770 C CA . PRO A 1 210 ? -10.573 12.571 24.235 1.00 11.81 208 PRO A CA 1
ATOM 1771 C C . PRO A 1 210 ? -10.207 11.186 24.752 1.00 11.78 208 PRO A C 1
ATOM 1772 O O . PRO A 1 210 ? -10.493 10.880 25.901 1.00 12.72 208 PRO A O 1
ATOM 1776 N N . GLU A 1 211 ? -9.571 10.362 23.928 1.00 11.33 209 GLU A N 1
ATOM 1777 C CA . GLU A 1 211 ? -9.285 8.996 24.354 1.00 11.54 209 GLU A CA 1
ATOM 1778 C C . GLU A 1 211 ? -8.242 8.959 25.481 1.00 11.16 209 GLU A C 1
ATOM 1779 O O . GLU A 1 211 ? -8.236 7.997 26.259 1.00 13.30 209 GLU A O 1
ATOM 1785 N N . ILE A 1 212 ? -7.388 9.978 25.596 1.00 10.98 210 ILE A N 1
ATOM 1786 C CA . ILE A 1 212 ? -6.500 10.049 26.756 1.00 11.27 210 ILE A CA 1
ATOM 1787 C C . ILE A 1 212 ? -7.328 10.328 28.021 1.00 12.33 210 ILE A C 1
ATOM 1788 O O . ILE A 1 212 ? -7.220 9.616 29.024 1.00 12.55 210 ILE A O 1
ATOM 179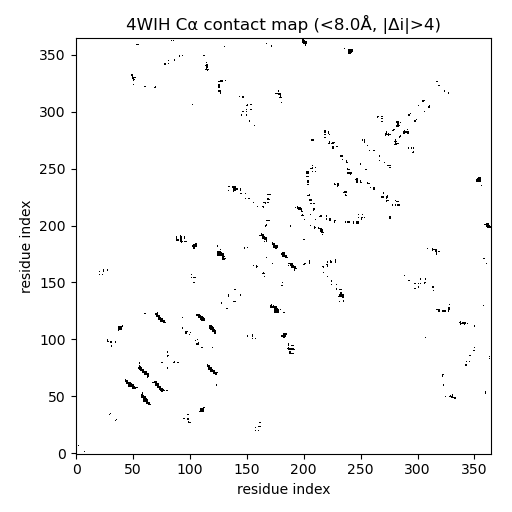3 N N . ILE A 1 213 ? -8.178 11.352 27.954 1.00 11.76 211 ILE A N 1
ATOM 1794 C CA . ILE A 1 213 ? -9.017 11.768 29.070 1.00 13.27 211 ILE A CA 1
ATOM 1795 C C . ILE A 1 213 ? -9.923 10.641 29.547 1.00 13.78 211 ILE A C 1
ATOM 1796 O O . ILE A 1 213 ? -10.196 10.517 30.739 1.00 15.68 211 ILE A O 1
ATOM 1801 N N . LEU A 1 214 ? -10.362 9.812 28.611 1.00 14.04 212 LEU A N 1
ATOM 1802 C CA . LEU A 1 214 ? -11.263 8.717 28.921 1.00 15.57 212 LEU A CA 1
ATOM 1803 C C . LEU A 1 214 ? -10.528 7.429 29.303 1.00 14.97 212 LEU A C 1
ATOM 1804 O O . LEU A 1 214 ? -11.155 6.366 29.397 1.00 17.86 212 LEU A O 1
ATOM 1809 N N . SER A 1 215 ? -9.221 7.519 29.542 1.00 14.84 213 SER A N 1
ATOM 1810 C CA . SER A 1 215 ? -8.440 6.380 30.060 1.00 15.44 213 SER A CA 1
ATOM 1811 C C . SER A 1 215 ? -8.513 5.166 29.147 1.00 15.95 213 SER A C 1
ATOM 1812 O O . SER A 1 215 ? -8.576 4.025 29.608 1.00 17.82 213 SER A O 1
ATOM 1815 N N . LYS A 1 216 ? -8.516 5.413 27.848 1.00 17.23 214 LYS A N 1
ATOM 1816 C CA . LYS A 1 216 ? -8.478 4.349 26.858 1.00 20.36 214 LYS A CA 1
ATOM 1817 C C . LYS A 1 216 ? -7.047 4.190 26.414 1.00 16.41 214 LYS A C 1
ATOM 1818 O O . LYS A 1 216 ? -6.365 5.207 26.268 1.00 20.28 214 LYS A O 1
ATOM 1824 N N . GLY A 1 217 ? -6.601 2.960 26.163 1.00 14.54 215 GLY A N 1
ATOM 1825 C CA . GLY A 1 217 ? -5.325 2.716 25.518 1.00 16.04 215 GLY A CA 1
ATOM 1826 C C . GLY A 1 217 ? -5.362 3.416 24.175 1.00 16.62 215 GLY A C 1
ATOM 1827 O O . GLY A 1 217 ? -6.276 3.203 23.375 1.00 28.59 215 GLY A O 1
ATOM 1828 N N . TYR A 1 218 ? -4.404 4.290 23.938 1.00 11.43 216 TYR A N 1
ATOM 1829 C CA . TYR A 1 218 ? -4.465 5.155 22.775 1.00 11.38 216 TYR A CA 1
ATOM 1830 C C . TYR A 1 218 ? -3.210 4.987 21.939 1.00 11.19 216 TYR A C 1
ATOM 1831 O O . TYR A 1 218 ? -2.271 4.288 22.345 1.00 12.17 216 TYR A O 1
ATOM 1840 N N . ASN A 1 219 ? -3.205 5.610 20.764 1.00 11.29 217 ASN A N 1
ATOM 1841 C CA . ASN A 1 219 ? -2.111 5.448 19.818 1.00 11.30 217 ASN A CA 1
ATOM 1842 C C . ASN A 1 219 ? -1.616 6.799 19.316 1.00 10.07 217 ASN A C 1
ATOM 1843 O O . ASN A 1 219 ? -1.974 7.850 19.870 1.00 10.23 217 ASN A O 1
ATOM 1848 N N A LYS A 1 220 ? -0.803 6.766 18.266 0.62 10.55 218 LYS A N 1
ATOM 1849 N N B LYS A 1 220 ? -0.813 6.773 18.254 0.38 10.54 218 LYS A N 1
ATOM 1850 C CA A LYS A 1 220 ? -0.164 7.972 17.773 0.62 10.53 218 LYS A CA 1
ATOM 1851 C CA B LYS A 1 220 ? -0.166 7.980 17.749 0.38 10.55 218 LYS A CA 1
ATOM 1852 C C A LYS A 1 220 ? -1.160 9.019 17.278 0.62 9.64 218 LYS A C 1
ATOM 1853 C C B LYS A 1 220 ? -1.155 9.018 17.220 0.38 11.40 218 LYS A C 1
ATOM 1854 O O A LYS A 1 220 ? -0.800 10.187 17.142 0.62 10.45 218 LYS A O 1
ATOM 1855 O O B LYS A 1 220 ? -0.791 10.169 16.990 0.38 11.10 218 LYS A O 1
ATOM 1866 N N . ALA A 1 221 ? -2.409 8.627 17.028 1.00 9.77 219 ALA A N 1
ATOM 1867 C CA . ALA A 1 221 ? -3.412 9.581 16.565 1.00 10.67 219 ALA A CA 1
ATOM 1868 C C . ALA A 1 221 ? -3.668 10.702 17.576 1.00 8.92 219 ALA A C 1
ATOM 1869 O O . ALA A 1 221 ? -4.253 11.727 17.205 1.00 9.26 219 ALA A O 1
ATOM 1871 N N . VAL A 1 222 ? -3.236 10.546 18.828 1.00 8.86 220 VAL A N 1
ATOM 1872 C CA . VAL A 1 222 ? -3.394 11.655 19.768 1.00 8.46 220 VAL A CA 1
ATOM 1873 C C . VAL A 1 222 ? -2.567 12.864 19.320 1.00 8.53 220 VAL A C 1
ATOM 1874 O O . VAL A 1 222 ? -2.944 14.007 19.608 1.00 8.50 220 VAL A O 1
ATOM 1878 N N . ASP A 1 223 ? -1.458 12.634 18.615 1.00 8.09 221 ASP A N 1
ATOM 1879 C CA . ASP A 1 223 ? -0.644 13.740 18.113 1.00 7.78 221 ASP A CA 1
ATOM 1880 C C . ASP A 1 223 ? -1.374 14.495 16.993 1.00 7.33 221 ASP A C 1
ATOM 1881 O O . ASP A 1 223 ? -1.220 15.708 16.875 1.00 8.14 221 ASP A O 1
ATOM 1886 N N . TRP A 1 224 ? -2.148 13.787 16.173 1.00 7.94 222 TRP A N 1
ATOM 1887 C CA . TRP A 1 224 ? -2.881 14.462 15.106 1.00 8.26 222 TRP A CA 1
ATOM 1888 C C . TRP A 1 224 ? -4.040 15.285 15.661 1.00 7.95 222 TRP A C 1
ATOM 1889 O O . TRP A 1 224 ? -4.319 16.372 15.167 1.00 8.41 222 TRP A O 1
ATOM 1900 N N . TRP A 1 225 ? -4.698 14.782 16.711 1.00 7.97 223 TRP A N 1
ATOM 1901 C CA . TRP A 1 225 ? -5.661 15.604 17.453 1.00 8.60 223 TRP A CA 1
ATOM 1902 C C . TRP A 1 225 ? -4.975 16.880 17.955 1.00 8.02 223 TRP A C 1
ATOM 1903 O O . TRP A 1 225 ? -5.479 17.997 17.769 1.00 8.18 223 TRP A O 1
ATOM 1914 N N . ALA A 1 226 ? -3.824 16.719 18.598 1.00 7.79 224 ALA A N 1
ATOM 1915 C CA . ALA A 1 226 ? -3.103 17.873 19.122 1.00 8.23 224 ALA A CA 1
ATOM 1916 C C . ALA A 1 226 ? -2.705 18.868 18.027 1.00 7.76 224 ALA A C 1
ATOM 1917 O O . ALA A 1 226 ? -2.720 20.075 18.271 1.00 7.92 224 ALA A O 1
ATOM 1919 N N . LEU A 1 227 ? -2.369 18.383 16.830 1.00 7.48 225 LEU A N 1
ATOM 1920 C CA . LEU A 1 227 ? -2.126 19.284 15.709 1.00 8.18 225 LEU A CA 1
ATOM 1921 C C . LEU A 1 227 ? -3.362 20.129 15.409 1.00 7.53 225 LEU A C 1
ATOM 1922 O O . LEU A 1 227 ? -3.246 21.324 15.142 1.00 8.01 225 LEU A O 1
ATOM 1927 N N . GLY A 1 228 ? -4.546 19.520 15.441 1.00 7.64 226 GLY A N 1
ATOM 1928 C CA . GLY A 1 228 ? -5.765 20.298 15.264 1.00 8.51 226 GLY A CA 1
ATOM 1929 C C . GLY A 1 228 ? -5.902 21.399 16.306 1.00 7.51 226 GLY A C 1
ATOM 1930 O O . GLY A 1 228 ? -6.256 22.532 15.973 1.00 8.16 226 GLY A O 1
ATOM 1931 N N . VAL A 1 229 ? -5.600 21.084 17.566 1.00 8.02 227 VAL A N 1
ATOM 1932 C CA . VAL A 1 229 ? -5.663 22.097 18.626 1.00 8.11 227 VAL A CA 1
ATOM 1933 C C . VAL A 1 229 ? -4.661 23.214 18.325 1.00 7.53 227 VAL A C 1
ATOM 1934 O O . VAL A 1 229 ? -4.993 24.399 18.440 1.00 7.93 227 VAL A O 1
ATOM 1938 N N . LEU A 1 230 ? -3.444 22.848 17.924 1.00 7.65 228 LEU A N 1
ATOM 1939 C CA . LEU A 1 230 ? -2.405 23.839 17.654 1.00 7.43 228 LEU A CA 1
ATOM 1940 C C . LEU A 1 230 ? -2.780 24.759 16.491 1.00 7.49 228 LEU A C 1
ATOM 1941 O O . LEU A 1 230 ? -2.626 25.979 16.585 1.00 8.09 228 LEU A O 1
ATOM 1946 N N . ILE A 1 231 ? -3.249 24.176 15.392 1.00 8.11 229 ILE A N 1
ATOM 1947 C CA . ILE A 1 231 ? -3.626 24.995 14.243 1.00 8.41 229 ILE A CA 1
ATOM 1948 C C . ILE A 1 231 ? -4.760 25.948 14.618 1.00 7.91 229 ILE A C 1
ATOM 1949 O O . ILE A 1 231 ? -4.724 27.134 14.273 1.00 8.91 229 ILE A O 1
ATOM 1954 N N . TYR A 1 232 ? -5.767 25.430 15.326 1.00 8.38 230 TYR A N 1
ATOM 1955 C CA . TYR A 1 232 ? -6.862 26.273 15.800 1.00 8.34 230 TYR A CA 1
ATOM 1956 C C . TYR A 1 232 ? -6.310 27.426 16.640 1.00 8.34 230 TYR A C 1
ATOM 1957 O O . TYR A 1 232 ? -6.645 28.588 16.400 1.00 9.41 230 TYR A O 1
ATOM 1966 N N . GLU A 1 233 ? -5.455 27.123 17.616 1.00 8.10 231 GLU A N 1
ATOM 1967 C CA . GLU A 1 233 ? -4.954 28.169 18.501 1.00 8.40 231 GLU A CA 1
ATOM 1968 C C . GLU A 1 233 ? -4.107 29.192 17.733 1.00 8.50 231 GLU A C 1
ATOM 1969 O O . GLU A 1 233 ? -4.222 30.399 17.967 1.00 9.00 231 GLU A O 1
ATOM 1975 N N . MET A 1 234 ? -3.258 28.735 16.820 1.00 8.41 232 MET A N 1
ATOM 1976 C CA . MET A 1 234 ? -2.471 29.669 16.025 1.00 8.70 232 MET A CA 1
ATOM 1977 C C . MET A 1 234 ? -3.364 30.617 15.227 1.00 8.77 232 MET A C 1
ATOM 1978 O O . MET A 1 234 ? -3.068 31.802 15.130 1.00 10.10 232 MET A O 1
ATOM 1983 N N . ALA A 1 235 ? -4.433 30.094 14.633 1.00 8.83 233 ALA A N 1
ATOM 1984 C CA . ALA A 1 235 ? -5.277 30.896 13.750 1.00 9.68 233 ALA A CA 1
ATOM 1985 C C . ALA A 1 235 ? -6.337 31.722 14.501 1.00 9.63 233 ALA A C 1
ATOM 1986 O O . ALA A 1 235 ? -6.786 32.750 13.987 1.00 10.85 233 ALA A O 1
ATOM 1988 N N . ALA A 1 236 ? -6.740 31.286 15.701 1.00 10.08 234 ALA A N 1
ATOM 1989 C CA . ALA A 1 236 ? -7.767 31.981 16.486 1.00 10.13 234 ALA A CA 1
ATOM 1990 C C . ALA A 1 236 ? -7.179 32.880 17.557 1.00 10.01 234 ALA A C 1
ATOM 1991 O O . ALA A 1 236 ? -7.761 33.909 17.892 1.00 11.20 234 ALA A O 1
ATOM 1993 N N . GLY A 1 237 ? -6.057 32.444 18.130 1.00 10.31 235 GLY A N 1
ATOM 1994 C CA . GLY A 1 237 ? -5.447 33.114 19.267 1.00 11.28 235 GLY A CA 1
ATOM 1995 C C . GLY A 1 237 ? -5.754 32.468 20.614 1.00 11.10 235 GLY A C 1
ATOM 1996 O O . GLY A 1 237 ? -5.202 32.880 21.651 1.00 12.90 235 GLY A O 1
ATOM 1997 N N . TYR A 1 238 ? -6.644 31.481 20.613 1.00 10.28 236 TYR A N 1
ATOM 1998 C CA . TYR A 1 238 ? -7.044 30.739 21.807 1.00 10.92 236 TYR A CA 1
ATOM 1999 C C . TYR A 1 238 ? -7.383 29.334 21.314 1.00 10.05 236 TYR A C 1
ATOM 2000 O O . TYR A 1 238 ? -7.713 29.155 20.135 1.00 10.27 236 TYR A O 1
ATOM 2009 N N . PRO A 1 239 ? -7.292 28.323 22.192 1.00 10.80 237 PRO A N 1
ATOM 2010 C CA . PRO A 1 239 ? -7.544 26.945 21.766 1.00 10.37 237 PRO A CA 1
ATOM 2011 C C . PRO A 1 239 ? -9.045 26.641 21.720 1.00 10.13 237 PRO A C 1
ATOM 2012 O O . PRO A 1 239 ? -9.866 27.400 22.255 1.00 11.30 237 PRO A O 1
ATOM 2016 N N . PRO A 1 240 ? -9.412 25.521 21.077 1.00 10.22 238 PRO A N 1
ATOM 2017 C CA . PRO A 1 240 ? -10.823 25.195 20.835 1.00 11.12 238 PRO A CA 1
ATOM 2018 C C . PRO A 1 240 ? -11.587 24.766 22.089 1.00 11.56 238 PRO A C 1
ATOM 2019 O O . PRO A 1 240 ? -12.810 24.879 22.101 1.00 13.01 238 PRO A O 1
ATOM 2023 N N . PHE A 1 241 ? -10.879 24.272 23.106 1.00 10.63 239 PHE A N 1
ATOM 2024 C CA . PHE A 1 241 ? -11.494 23.830 24.350 1.00 11.84 239 PHE A CA 1
ATOM 2025 C C . PHE A 1 241 ? -10.835 24.625 25.466 1.00 11.95 239 PHE A C 1
ATOM 2026 O O . PHE A 1 241 ? -9.713 24.333 25.892 1.00 12.35 239 PHE A O 1
ATOM 2034 N N . PHE A 1 242 ? -11.546 25.654 25.904 1.00 13.03 240 PHE A N 1
ATOM 2035 C CA . PHE A 1 242 ? -10.955 26.793 26.601 1.00 14.63 240 PHE A CA 1
ATOM 2036 C C . PHE A 1 242 ? -11.769 27.045 27.863 1.00 15.00 240 PHE A C 1
ATOM 2037 O O . PHE A 1 242 ? -12.957 27.351 27.779 1.00 16.76 240 PHE A O 1
ATOM 2045 N N . ALA A 1 243 ? -11.154 26.841 29.025 1.00 15.83 241 ALA A N 1
ATOM 2046 C CA . ALA A 1 243 ? -11.822 27.030 30.311 1.00 18.76 241 ALA A CA 1
ATOM 2047 C C . ALA A 1 243 ? -10.790 27.212 31.417 1.00 16.51 241 ALA A C 1
ATOM 2048 O O . ALA A 1 243 ? -9.625 26.871 31.243 1.00 17.26 241 ALA A O 1
ATOM 2050 N N . ASP A 1 244 ? -11.215 27.746 32.555 1.00 18.94 242 ASP A N 1
ATOM 2051 C CA . ASP A 1 244 ? -10.268 28.132 33.600 1.00 20.71 242 ASP A CA 1
ATOM 2052 C C . ASP A 1 244 ? -9.596 26.951 34.288 1.00 21.51 242 ASP A C 1
ATOM 2053 O O . ASP A 1 244 ? -8.436 27.047 34.689 1.00 23.12 242 ASP A O 1
ATOM 2058 N N . GLN A 1 245 ? -10.323 25.849 34.432 1.00 21.17 243 GLN A N 1
ATOM 2059 C CA . GLN A 1 245 ? -9.819 24.693 35.171 1.00 24.72 243 GLN A CA 1
ATOM 2060 C C . GLN A 1 245 ? -9.747 23.445 34.310 1.00 22.34 243 GLN A C 1
ATOM 2061 O O . GLN A 1 245 ? -10.625 23.219 33.478 1.00 19.69 243 GLN A O 1
ATOM 2067 N N . PRO A 1 246 ? -8.714 22.614 34.528 1.00 21.13 244 PRO A N 1
ATOM 2068 C CA . PRO A 1 246 ? -8.585 21.367 33.766 1.00 21.19 244 PRO A CA 1
ATOM 2069 C C . PRO A 1 246 ? -9.865 20.521 33.697 1.00 17.33 244 PRO A C 1
ATOM 2070 O O . PRO A 1 246 ? -10.186 20.050 32.609 1.00 18.56 244 PRO A O 1
ATOM 2074 N N . ILE A 1 247 ? -10.598 20.345 34.790 1.00 21.82 245 ILE A N 1
ATOM 2075 C CA . ILE A 1 247 ? -11.795 19.515 34.710 1.00 22.51 245 ILE A CA 1
ATOM 2076 C C . ILE A 1 247 ? -12.824 20.064 33.700 1.00 20.95 245 ILE A C 1
ATOM 2077 O O . ILE A 1 247 ? -13.464 19.294 32.986 1.00 20.08 245 ILE A O 1
ATOM 2082 N N . GLN A 1 248 ? -12.962 21.384 33.617 1.00 18.86 246 GLN A N 1
ATOM 2083 C CA . GLN A 1 248 ? -13.881 21.991 32.650 1.00 19.01 246 GLN A CA 1
ATOM 2084 C C . GLN A 1 248 ? -13.370 21.840 31.220 1.00 17.40 246 GLN A C 1
ATOM 2085 O O . GLN A 1 248 ? -14.153 21.690 30.277 1.00 17.96 246 GLN A O 1
ATOM 2091 N N . ILE A 1 249 ? -12.054 21.919 31.067 1.00 16.96 247 ILE A N 1
ATOM 2092 C CA . ILE A 1 249 ? -11.420 21.715 29.770 1.00 14.90 247 ILE A CA 1
ATOM 2093 C C . ILE A 1 249 ? -11.718 20.297 29.279 1.00 14.67 247 ILE A C 1
ATOM 2094 O O . ILE A 1 249 ? -12.123 20.108 28.136 1.00 14.79 247 ILE A O 1
ATOM 2099 N N . TYR A 1 250 ? -11.549 19.310 30.159 1.00 15.50 248 TYR A N 1
ATOM 2100 C CA . TYR A 1 250 ? -11.779 17.917 29.793 1.00 15.98 248 TYR A CA 1
ATOM 2101 C C . TYR A 1 250 ? -13.225 17.689 29.350 1.00 16.24 248 TYR A C 1
ATOM 2102 O O . TYR A 1 250 ? -13.479 16.981 28.368 1.00 17.61 248 TYR A O 1
ATOM 2111 N N . GLU A 1 251 ? -14.167 18.290 30.073 1.00 18.10 249 GLU A N 1
ATOM 2112 C CA . GLU A 1 251 ? -15.576 18.181 29.720 1.00 19.68 249 GLU A CA 1
ATOM 2113 C C . GLU A 1 251 ? -15.847 18.683 28.308 1.00 18.09 249 GLU A C 1
ATOM 2114 O O . GLU A 1 251 ? -16.590 18.062 27.552 1.00 19.27 249 GLU A O 1
ATOM 2120 N N . LYS A 1 252 ? -15.222 19.797 27.940 1.00 17.23 250 LYS A N 1
ATOM 2121 C CA . LYS A 1 252 ? -15.404 20.350 26.603 1.00 18.48 250 LYS A CA 1
ATOM 2122 C C . LYS A 1 252 ? -14.784 19.452 25.533 1.00 15.81 250 LYS A C 1
ATOM 2123 O O . LYS A 1 252 ? -15.369 19.242 24.469 1.00 17.62 250 LYS A O 1
ATOM 2129 N N . ILE A 1 253 ? -13.604 18.907 25.812 1.00 15.05 251 ILE A N 1
ATOM 2130 C CA . ILE A 1 253 ? -12.938 18.019 24.860 1.00 14.45 251 ILE A CA 1
ATOM 2131 C C . ILE A 1 253 ? -13.783 16.777 24.565 1.00 16.03 251 ILE A C 1
ATOM 2132 O O . ILE A 1 253 ? -13.952 16.390 23.407 1.00 18.02 251 ILE A O 1
ATOM 2137 N N . VAL A 1 254 ? -14.319 16.173 25.618 1.00 16.73 252 VAL A N 1
ATOM 2138 C CA . VAL A 1 254 ? -15.063 14.920 25.505 1.00 20.99 252 VAL A CA 1
ATOM 2139 C C . VAL A 1 254 ? -16.414 15.126 24.816 1.00 26.53 252 VAL A C 1
ATOM 2140 O O . VAL A 1 254 ? -16.882 14.258 24.074 1.00 26.11 252 VAL A O 1
ATOM 2144 N N . SER A 1 255 ? -17.028 16.282 25.039 1.00 25.36 253 SER A N 1
ATOM 2145 C CA . SER A 1 255 ? -18.233 16.644 24.301 1.00 31.00 253 SER A CA 1
ATOM 2146 C C . SER A 1 255 ? -17.909 16.715 22.812 1.00 41.61 253 SER A C 1
ATOM 2147 O O . SER A 1 255 ? -18.702 16.294 21.970 1.00 37.91 253 SER A O 1
ATOM 2150 N N . GLY A 1 256 ? -16.733 17.257 22.504 1.00 48.94 254 GLY A N 1
ATOM 2151 C CA . GLY A 1 256 ? -16.212 17.267 21.149 1.00 44.41 254 GLY A CA 1
ATOM 2152 C C . GLY A 1 256 ? -16.686 18.420 20.286 1.00 39.04 254 GLY A C 1
ATOM 2153 O O . GLY A 1 256 ? -16.175 18.631 19.186 1.00 40.91 254 GLY A O 1
ATOM 2154 N N . LYS A 1 257 ? -17.668 19.165 20.778 1.00 30.23 255 LYS A N 1
ATOM 2155 C CA . LYS A 1 257 ? -18.233 20.274 20.020 1.00 25.81 255 LYS A CA 1
ATOM 2156 C C . LYS A 1 257 ? -17.224 21.393 19.819 1.00 27.71 255 LYS A C 1
ATOM 2157 O O . LYS A 1 257 ? -16.771 22.013 20.783 1.00 34.30 255 LYS A O 1
ATOM 2163 N N . VAL A 1 258 ? -16.881 21.661 18.567 1.00 19.98 256 VAL A N 1
ATOM 2164 C CA . VAL A 1 258 ? -15.971 22.751 18.273 1.00 18.66 256 VAL A CA 1
ATOM 2165 C C . VAL A 1 258 ? -16.717 23.858 17.560 1.00 21.54 256 VAL A C 1
ATOM 2166 O O . VAL A 1 258 ? -17.496 23.600 16.639 1.00 23.10 256 VAL A O 1
ATOM 2170 N N . ARG A 1 259 ? -16.487 25.084 18.011 1.00 17.58 257 ARG A N 1
ATOM 2171 C CA . ARG A 1 259 ? -16.994 26.279 17.352 1.00 16.95 257 ARG A CA 1
ATOM 2172 C C . ARG A 1 259 ? -15.806 27.044 16.790 1.00 16.42 257 ARG A C 1
ATOM 2173 O O . ARG A 1 259 ? -14.726 27.039 17.385 1.00 17.14 257 ARG A O 1
ATOM 2181 N N . PHE A 1 260 ? -15.988 27.679 15.637 1.00 14.30 258 PHE A N 1
ATOM 2182 C CA . PHE A 1 260 ? -14.903 28.361 14.936 1.00 13.47 258 PHE A CA 1
ATOM 2183 C C . PHE A 1 260 ? -15.152 29.852 14.830 1.00 13.76 258 PHE A C 1
ATOM 218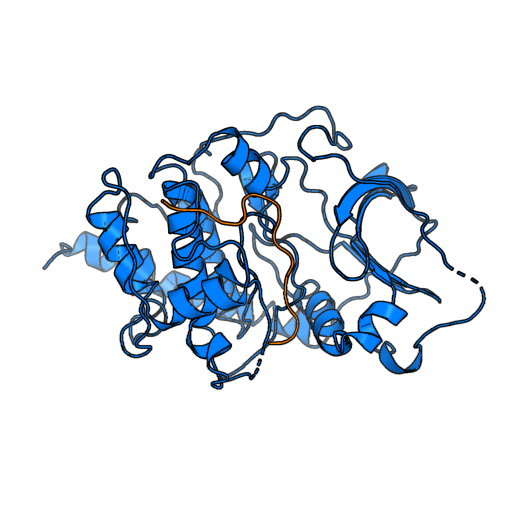4 O O . PHE A 1 260 ? -16.295 30.271 14.651 1.00 16.24 258 PHE A O 1
ATOM 2192 N N . PRO A 1 261 ? -14.086 30.668 14.911 1.00 14.11 259 PRO A N 1
ATOM 2193 C CA . PRO A 1 261 ? -14.225 32.101 14.627 1.00 15.97 259 PRO A CA 1
ATOM 2194 C C . PRO A 1 261 ? -14.775 32.335 13.227 1.00 15.87 259 PRO A C 1
ATOM 2195 O O . PRO A 1 261 ? -14.492 31.550 12.321 1.00 15.03 259 PRO A O 1
ATOM 2199 N N . SER A 1 262 ? -15.518 33.420 13.045 1.00 16.79 260 SER A N 1
ATOM 2200 C CA . SER A 1 262 ? -16.149 33.701 11.761 1.00 17.22 260 SER A CA 1
ATOM 2201 C C . SER A 1 262 ? -15.118 33.999 10.673 1.00 17.51 260 SER A C 1
ATOM 2202 O O . SER A 1 262 ? -15.427 33.922 9.488 1.00 21.20 260 SER A O 1
ATOM 2205 N N . HIS A 1 263 ? -13.890 34.325 11.065 1.00 15.73 261 HIS A N 1
ATOM 2206 C CA . HIS A 1 263 ? -12.865 34.610 10.075 1.00 14.73 261 HIS A CA 1
ATOM 2207 C C . HIS A 1 263 ? -12.142 33.363 9.562 1.00 14.47 261 HIS A C 1
ATOM 2208 O O . HIS A 1 263 ? -11.35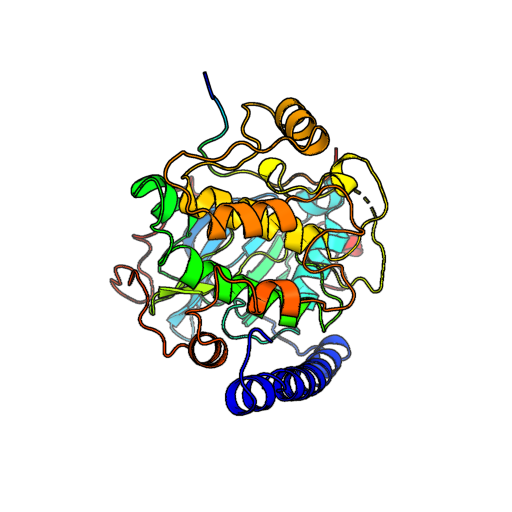8 33.465 8.620 1.00 15.96 261 HIS A O 1
ATOM 2215 N N . PHE A 1 264 ? -12.387 32.195 10.156 1.00 12.65 262 PHE A N 1
ATOM 2216 C CA . PHE A 1 264 ? -11.765 30.965 9.646 1.00 12.03 262 PHE A CA 1
ATOM 2217 C C . PHE A 1 264 ? -12.284 30.637 8.250 1.00 11.79 262 PHE A C 1
ATOM 2218 O O . PHE A 1 264 ? -13.492 30.642 8.014 1.00 13.44 262 PHE A O 1
ATOM 2226 N N . SER A 1 265 ? -11.376 30.329 7.333 1.00 12.27 263 SER A N 1
ATOM 2227 C CA . SER A 1 265 ? -11.768 29.860 6.012 1.00 13.38 263 SER A CA 1
ATOM 2228 C C . SER A 1 265 ? -12.499 28.516 6.091 1.00 11.94 263 SER A C 1
ATOM 2229 O O . SER A 1 265 ? -12.327 27.752 7.047 1.00 12.09 263 SER A O 1
ATOM 2232 N N . SER A 1 266 ? -13.306 28.223 5.078 1.00 13.13 264 SER A N 1
ATOM 2233 C CA . SER A 1 266 ? -13.984 26.933 5.013 1.00 13.43 264 SER A CA 1
ATOM 2234 C C . SER A 1 266 ? -12.977 25.794 4.913 1.00 12.53 264 SER A C 1
ATOM 2235 O O . SER A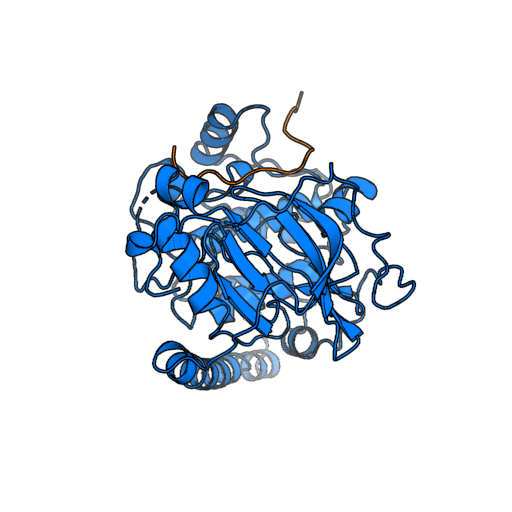 1 266 ? -13.179 24.745 5.524 1.00 13.11 264 SER A O 1
ATOM 2238 N N . ASP A 1 267 ? -11.886 25.993 4.168 1.00 13.40 265 ASP A N 1
ATOM 2239 C CA . ASP A 1 267 ? -10.840 24.967 4.084 1.00 12.92 265 ASP A CA 1
ATOM 2240 C C . ASP A 1 267 ? -10.270 24.656 5.462 1.00 11.87 265 ASP A C 1
ATOM 2241 O O . ASP A 1 267 ? -10.047 23.493 5.809 1.00 12.29 265 ASP A O 1
ATOM 2246 N N . LEU A 1 268 ? -10.019 25.697 6.253 1.00 11.17 266 LEU A N 1
ATOM 2247 C CA . LEU A 1 268 ? -9.458 25.499 7.583 1.00 11.61 266 LEU A CA 1
ATOM 2248 C C . LEU A 1 268 ? -10.444 24.753 8.481 1.00 10.46 266 LEU A C 1
ATOM 2249 O O . LEU A 1 268 ? -10.071 23.808 9.182 1.00 10.69 266 LEU A O 1
ATOM 2254 N N . LYS A 1 269 ? -11.709 25.155 8.459 1.00 10.79 267 LYS A N 1
ATOM 2255 C CA . LYS A 1 269 ? -12.692 24.473 9.289 1.00 11.52 267 LYS A CA 1
ATOM 2256 C C . LYS A 1 269 ? -12.823 23.001 8.906 1.00 11.09 267 LYS A C 1
ATOM 2257 O O . LYS A 1 269 ? -12.964 22.142 9.782 1.00 11.69 267 LYS A O 1
ATOM 2263 N N . ASP A 1 270 ? -12.783 22.699 7.607 1.00 11.66 268 ASP A N 1
ATOM 2264 C CA . ASP A 1 270 ? -12.868 21.308 7.185 1.00 12.48 268 ASP A CA 1
ATOM 2265 C C . ASP A 1 270 ? -11.676 20.497 7.710 1.00 11.55 268 ASP A C 1
ATOM 2266 O O . ASP A 1 270 ? -11.851 19.395 8.252 1.00 11.82 268 ASP A O 1
ATOM 2271 N N . LEU A 1 271 ? -10.464 21.033 7.568 1.00 11.15 269 LEU A N 1
ATOM 2272 C CA . LEU A 1 271 ? -9.287 20.338 8.094 1.00 10.19 269 LEU A CA 1
ATOM 2273 C C . LEU A 1 271 ? -9.447 20.109 9.598 1.00 9.91 269 LEU A C 1
ATOM 2274 O O . LEU A 1 271 ? -9.206 19.008 10.104 1.00 10.20 269 LEU A O 1
ATOM 2279 N N . LEU A 1 272 ? -9.843 21.156 10.317 1.00 9.98 270 LEU A N 1
ATOM 2280 C CA . LEU A 1 272 ? -9.926 21.046 11.771 1.00 9.52 270 LEU A CA 1
ATOM 2281 C C . LEU A 1 272 ? -11.008 20.068 12.235 1.00 10.00 270 LEU A C 1
ATOM 2282 O O . LEU A 1 272 ? -10.799 19.342 13.214 1.00 10.08 270 LEU A O 1
ATOM 2287 N N . ARG A 1 273 ? -12.144 20.013 11.542 1.00 10.59 271 ARG A N 1
ATOM 2288 C CA . ARG A 1 273 ? -13.158 19.034 11.908 1.00 11.07 271 ARG A CA 1
ATOM 2289 C C . ARG A 1 273 ? -12.654 17.599 11.716 1.00 11.14 271 ARG A C 1
ATOM 2290 O O . ARG A 1 273 ? -13.090 16.676 12.409 1.00 13.33 271 ARG A O 1
ATOM 2298 N N . ASN A 1 274 ? -11.751 17.405 10.763 1.00 10.70 272 ASN A N 1
ATOM 2299 C CA . ASN A 1 274 ? -11.205 16.085 10.504 1.00 11.04 272 ASN A CA 1
ATOM 2300 C C . ASN A 1 274 ? -10.033 15.709 11.424 1.00 10.48 272 ASN A C 1
ATOM 2301 O O . ASN A 1 274 ? -9.762 14.519 11.610 1.00 11.89 272 ASN A O 1
ATOM 2306 N N . LEU A 1 275 ? -9.358 16.702 12.008 1.00 9.57 273 LEU A N 1
ATOM 2307 C CA . LEU A 1 275 ? -8.326 16.454 13.019 1.00 9.72 273 LEU A CA 1
ATOM 2308 C C . LEU A 1 275 ? -8.932 16.331 14.422 1.00 9.78 273 LEU A C 1
ATOM 2309 O O . LEU A 1 275 ? -8.586 15.428 15.184 1.00 10.88 273 LEU A O 1
ATOM 2314 N N . LEU A 1 276 ? -9.835 17.258 14.749 1.00 10.44 274 LEU A N 1
ATOM 2315 C CA . LEU A 1 276 ? -10.522 17.285 16.044 1.00 10.76 274 LEU A CA 1
ATOM 2316 C C . LEU A 1 276 ? -11.746 16.374 16.001 1.00 11.33 274 LEU A C 1
ATOM 2317 O O . LEU A 1 276 ? -12.865 16.773 16.322 1.00 13.19 274 LEU A O 1
ATOM 2322 N N . GLN A 1 277 ? -11.498 15.137 15.601 1.00 11.88 275 GLN A N 1
ATOM 2323 C CA . GLN A 1 277 ? -12.507 14.131 15.351 1.00 12.86 275 GLN A CA 1
ATOM 2324 C C . GLN A 1 277 ? -12.441 13.096 16.466 1.00 12.23 275 GLN A C 1
ATOM 2325 O O . GLN A 1 277 ? -11.425 12.410 16.629 1.00 12.02 275 GLN A O 1
ATOM 2331 N N . VAL A 1 278 ? -13.496 13.004 17.263 1.00 13.46 276 VAL A N 1
ATOM 2332 C CA . VAL A 1 278 ? -13.510 12.065 18.377 1.00 15.26 276 VAL A CA 1
ATOM 2333 C C . VAL A 1 278 ? -13.480 10.611 17.894 1.00 17.00 276 VAL A C 1
ATOM 2334 O O . VAL A 1 278 ? -12.866 9.749 18.525 1.00 19.62 276 VAL A O 1
ATOM 2338 N N . ASP A 1 279 ? -14.137 10.349 16.769 1.00 16.83 277 ASP A N 1
ATOM 2339 C CA . ASP A 1 279 ? -14.219 9.003 16.204 1.00 18.65 277 ASP A CA 1
ATOM 2340 C C . ASP A 1 279 ? -12.904 8.624 15.535 1.00 17.70 277 ASP A C 1
ATOM 2341 O O . ASP A 1 279 ? -12.579 9.146 14.478 1.00 16.68 277 ASP A O 1
ATOM 2346 N N . LEU A 1 280 ? -12.153 7.704 16.131 1.00 18.05 278 LEU A N 1
ATOM 2347 C CA . LEU A 1 280 ? -10.836 7.353 15.595 1.00 17.42 278 LEU A CA 1
ATOM 2348 C C . LEU A 1 280 ? -10.894 6.716 14.211 1.00 18.46 278 LEU A C 1
ATOM 2349 O O . LEU A 1 280 ? -9.917 6.775 13.467 1.00 19.94 278 LEU A O 1
ATOM 2354 N N . THR A 1 281 ? -12.038 6.144 13.848 1.00 18.59 279 THR A N 1
ATOM 2355 C CA . THR A 1 281 ? -12.189 5.571 12.514 1.00 20.82 279 THR A CA 1
ATOM 2356 C C . THR A 1 281 ? -12.330 6.653 11.450 1.00 17.96 279 THR A C 1
ATOM 2357 O O . THR A 1 281 ? -12.344 6.353 10.255 1.00 20.76 279 THR A O 1
ATOM 2361 N N . LYS A 1 282 ? -12.432 7.907 11.884 1.00 16.43 280 LYS A N 1
ATOM 2362 C CA . LYS A 1 282 ? -12.629 9.018 10.968 1.00 17.58 280 LYS A CA 1
ATOM 2363 C C . LYS A 1 282 ? -11.548 10.091 11.072 1.00 14.01 280 LYS A C 1
ATOM 2364 O O . LYS A 1 282 ? -11.492 10.995 10.237 1.00 16.22 280 LYS A O 1
ATOM 2370 N N . ARG A 1 283 ? -10.690 10.017 12.085 1.00 13.00 281 ARG A N 1
ATOM 2371 C CA . ARG A 1 283 ? -9.717 11.089 12.300 1.00 11.91 281 ARG A CA 1
ATOM 2372 C C . ARG A 1 283 ? -8.582 11.057 11.291 1.00 11.44 281 ARG A C 1
ATOM 2373 O O . ARG A 1 283 ? -7.927 10.025 11.106 1.00 12.30 281 ARG A O 1
ATOM 2381 N N . PHE A 1 284 ? -8.322 12.196 10.662 1.00 10.80 282 PHE A N 1
ATOM 2382 C CA . PHE A 1 284 ? -7.198 12.304 9.742 1.00 10.45 282 PHE A CA 1
ATOM 2383 C C . PHE A 1 284 ? -5.889 12.003 10.458 1.00 11.25 282 PHE A C 1
ATOM 2384 O O . PHE A 1 284 ? -5.660 12.427 11.607 1.00 11.93 282 PHE A O 1
ATOM 2392 N N . GLY A 1 285 ? -5.017 11.292 9.753 1.00 12.07 283 GLY A N 1
ATOM 2393 C CA . GLY A 1 285 ? -3.783 10.802 10.323 1.00 13.80 283 GLY A CA 1
ATOM 2394 C C . GLY A 1 285 ? -3.953 9.410 10.893 1.00 16.74 283 GLY A C 1
ATOM 2395 O O . GLY A 1 285 ? -2.961 8.775 11.251 1.00 21.17 283 GLY A O 1
ATOM 2396 N N . ASN A 1 286 ? -5.196 8.926 10.974 1.00 14.68 284 ASN A N 1
ATOM 2397 C CA . ASN A 1 286 ? -5.454 7.593 11.518 1.00 15.64 284 ASN A CA 1
ATOM 2398 C C . ASN A 1 286 ? -6.167 6.669 10.530 1.00 16.56 284 ASN A C 1
ATOM 2399 O O . ASN A 1 286 ? -6.617 5.595 10.901 1.00 18.43 284 ASN A O 1
ATOM 2404 N N . LEU A 1 287 ? -6.259 7.085 9.269 1.00 17.32 285 LEU A N 1
ATOM 2405 C CA . LEU A 1 287 ? -6.979 6.314 8.257 1.00 17.23 285 LEU A CA 1
ATOM 2406 C C . LEU A 1 287 ? -6.023 5.559 7.341 1.00 18.08 285 LEU A C 1
ATOM 2407 O O . LEU A 1 287 ? -4.805 5.662 7.481 1.00 19.54 285 LEU A O 1
ATOM 2412 N N . LYS A 1 288 ? -6.585 4.816 6.392 1.00 20.23 286 LYS A N 1
ATOM 2413 C CA . LYS A 1 288 ? -5.801 4.037 5.440 1.00 20.71 286 LYS A CA 1
ATOM 2414 C C . LYS A 1 288 ? -4.760 4.864 4.686 1.00 18.98 286 LYS A C 1
ATOM 2415 O O . LYS A 1 288 ? -3.642 4.404 4.443 1.00 23.48 286 LYS A O 1
ATOM 2421 N N . ASN A 1 289 ? -5.128 6.086 4.317 1.00 17.77 287 ASN A N 1
ATOM 2422 C CA A ASN A 1 289 ? -4.282 6.990 3.544 0.61 19.55 287 ASN A CA 1
ATOM 2423 C CA B ASN A 1 289 ? -4.214 6.917 3.534 0.39 19.62 287 ASN A CA 1
ATOM 2424 C C . ASN A 1 289 ? -3.226 7.697 4.400 1.00 17.15 287 ASN A C 1
ATOM 2425 O O . ASN A 1 289 ? -2.449 8.511 3.897 1.00 18.37 287 ASN A O 1
ATOM 2434 N N . GLY A 1 290 ? -3.231 7.418 5.703 1.00 16.54 288 GLY A N 1
ATOM 2435 C CA . GLY A 1 290 ? -2.231 7.946 6.615 1.00 16.38 288 GLY A CA 1
ATOM 2436 C C . GLY A 1 290 ? -2.055 9.451 6.576 1.00 15.25 288 GLY A C 1
ATOM 2437 O O . GLY A 1 290 ? -3.027 10.213 6.585 1.00 14.04 288 GLY A O 1
ATOM 2438 N N . VAL A 1 291 ? -0.803 9.900 6.540 1.00 14.21 289 VAL A N 1
ATOM 2439 C CA . VAL A 1 291 ? -0.511 11.328 6.633 1.00 12.94 289 VAL A CA 1
ATOM 2440 C C . VAL A 1 291 ? -0.931 12.067 5.361 1.00 11.73 289 VAL A C 1
ATOM 2441 O O . VAL A 1 291 ? -1.104 13.275 5.367 1.00 11.37 289 VAL A O 1
ATOM 2445 N N . ASN A 1 292 ? -1.113 11.322 4.278 1.00 13.13 290 ASN A N 1
ATOM 2446 C CA . ASN A 1 292 ? -1.504 11.922 3.017 1.00 14.16 290 ASN A CA 1
ATOM 2447 C C . ASN A 1 292 ? -2.862 12.618 3.076 1.00 12.43 290 ASN A C 1
ATOM 2448 O O . ASN A 1 292 ? -3.087 13.580 2.349 1.00 13.20 290 ASN A O 1
ATOM 2453 N N . ASP A 1 293 ? -3.770 12.149 3.933 1.00 11.87 291 ASP A N 1
ATOM 2454 C CA . ASP A 1 293 ? -5.053 12.845 4.082 1.00 12.94 291 ASP A CA 1
ATOM 2455 C C . ASP A 1 293 ? -4.832 14.281 4.549 1.00 11.53 291 ASP A C 1
ATOM 2456 O O . ASP A 1 293 ? -5.587 15.193 4.198 1.00 12.35 291 ASP A O 1
ATOM 2461 N N . ILE A 1 294 ? -3.809 14.487 5.376 1.00 10.70 292 ILE A N 1
ATOM 2462 C CA . ILE A 1 294 ? -3.494 15.824 5.866 1.00 11.12 292 ILE A CA 1
ATOM 2463 C C . ILE A 1 294 ? -2.717 16.599 4.803 1.00 9.73 292 ILE A C 1
ATOM 2464 O O . ILE A 1 294 ? -3.077 17.728 4.443 1.00 10.94 292 ILE A O 1
ATOM 2469 N N . LYS A 1 295 ? -1.645 15.992 4.286 1.00 10.71 293 LYS A N 1
ATOM 2470 C CA . LYS A 1 295 ? -0.756 16.717 3.378 1.00 11.94 293 LYS A CA 1
ATOM 2471 C C . LYS A 1 295 ? -1.454 17.103 2.079 1.00 11.91 293 LYS A C 1
ATOM 2472 O O . LYS A 1 295 ? -1.108 18.120 1.472 1.00 13.57 293 LYS A O 1
ATOM 2478 N N . ASN A 1 296 ? -2.442 16.316 1.661 1.00 11.96 294 ASN A N 1
ATOM 2479 C CA . ASN A 1 296 ? -3.150 16.581 0.410 1.00 13.89 294 ASN A CA 1
ATOM 2480 C C . ASN A 1 296 ? -4.470 17.337 0.610 1.00 12.23 294 ASN A C 1
ATOM 2481 O O . ASN A 1 296 ? -5.214 17.532 -0.332 1.00 14.43 294 ASN A O 1
ATOM 2486 N N . HIS A 1 297 ? -4.748 17.775 1.834 1.00 12.00 295 HIS A N 1
ATOM 2487 C CA . HIS A 1 297 ? -5.959 18.546 2.113 1.00 11.54 295 HIS A CA 1
ATOM 2488 C C . HIS A 1 297 ? -5.915 19.915 1.428 1.00 11.47 295 HIS A C 1
ATOM 2489 O O . HIS A 1 297 ? -4.831 20.507 1.296 1.00 12.20 295 HIS A O 1
ATOM 2496 N N . LYS A 1 298 ? -7.072 20.435 1.023 1.00 12.33 296 LYS A N 1
ATOM 2497 C CA . LYS A 1 298 ? -7.119 21.732 0.366 1.00 13.23 296 LYS A CA 1
ATOM 2498 C C . LYS A 1 298 ? -6.433 22.851 1.148 1.00 12.26 296 LYS A C 1
ATOM 2499 O O . LYS A 1 298 ? -5.872 23.761 0.530 1.00 13.34 296 LYS A O 1
ATOM 2505 N N . TRP A 1 299 ? -6.472 22.820 2.479 1.00 12.36 297 TRP A N 1
ATOM 2506 C CA . TRP A 1 299 ? -5.879 23.934 3.223 1.00 12.40 297 TRP A CA 1
ATOM 2507 C C . TRP A 1 299 ? -4.368 23.984 3.011 1.00 11.80 297 TRP A C 1
ATOM 2508 O O . TRP A 1 299 ? -3.764 25.061 3.126 1.00 12.80 297 TRP A O 1
ATOM 2519 N N . PHE A 1 300 ? -3.770 22.848 2.657 1.00 11.10 298 PHE A N 1
ATOM 2520 C CA . PHE A 1 300 ? -2.336 22.775 2.392 1.00 12.09 298 PHE A CA 1
ATOM 2521 C C . PHE A 1 300 ? -1.993 22.793 0.892 1.00 12.84 298 PHE A C 1
ATOM 2522 O O . PHE A 1 300 ? -0.857 22.495 0.518 1.00 13.21 298 PHE A O 1
ATOM 2530 N N . ALA A 1 301 ? -2.948 23.138 0.032 1.00 13.68 299 ALA A N 1
ATOM 2531 C CA . ALA A 1 301 ? -2.720 23.056 -1.410 1.00 15.35 299 ALA A CA 1
ATOM 2532 C C . ALA A 1 301 ? -1.538 23.907 -1.894 1.00 16.11 299 ALA A C 1
ATOM 2533 O O . ALA A 1 301 ? -0.870 23.542 -2.865 1.00 18.04 299 ALA A O 1
ATOM 2535 N N . THR A 1 302 ? -1.275 25.020 -1.212 1.00 15.89 300 THR A N 1
ATOM 2536 C CA . THR A 1 302 ? -0.184 25.910 -1.610 1.00 15.71 300 THR A CA 1
ATOM 2537 C C . THR A 1 302 ? 1.146 25.528 -0.964 1.00 15.72 300 THR A C 1
ATOM 2538 O O . THR A 1 302 ? 2.163 26.182 -1.211 1.00 18.14 300 THR A O 1
ATOM 2542 N N . THR A 1 303 ? 1.147 24.475 -0.156 1.00 13.27 301 THR A N 1
ATOM 2543 C CA . THR A 1 303 ? 2.357 24.055 0.548 1.00 13.63 301 THR A CA 1
ATOM 2544 C C . THR A 1 303 ? 3.238 23.156 -0.309 1.00 13.32 301 THR A C 1
ATOM 2545 O O . THR A 1 303 ? 2.802 22.105 -0.792 1.00 16.00 301 THR A O 1
ATOM 2549 N N . ASP A 1 304 ? 4.481 23.587 -0.504 1.00 13.88 302 ASP A N 1
ATOM 2550 C CA . ASP A 1 304 ? 5.510 22.794 -1.168 1.00 14.51 302 ASP A CA 1
ATOM 2551 C C . ASP A 1 304 ? 6.265 22.032 -0.087 1.00 12.85 302 ASP A C 1
ATOM 2552 O O . ASP A 1 304 ? 7.145 22.598 0.570 1.00 12.85 302 ASP A O 1
ATOM 2557 N N . TRP A 1 305 ? 5.907 20.766 0.122 1.00 12.95 303 TRP A N 1
ATOM 2558 C CA . TRP A 1 305 ? 6.404 20.022 1.276 1.00 12.11 303 TRP A CA 1
ATOM 2559 C C . TRP A 1 305 ? 7.923 19.870 1.253 1.00 12.46 303 TRP A C 1
ATOM 2560 O O . TRP A 1 305 ? 8.568 20.021 2.287 1.00 12.55 303 TRP A O 1
ATOM 2571 N N . ILE A 1 306 ? 8.502 19.599 0.085 1.00 13.42 304 ILE A N 1
ATOM 2572 C CA . ILE A 1 306 ? 9.954 19.477 0.003 1.00 13.96 304 ILE A CA 1
ATOM 2573 C C . ILE A 1 306 ? 10.619 20.825 0.283 1.00 12.12 304 ILE A C 1
ATOM 2574 O O . ILE A 1 306 ? 11.655 20.860 0.939 1.00 13.38 304 ILE A O 1
ATOM 2579 N N . ALA A 1 307 ? 10.042 21.920 -0.212 1.00 12.20 305 ALA A N 1
ATOM 2580 C CA . ALA A 1 307 ? 10.640 23.231 0.032 1.00 12.48 305 ALA A CA 1
ATOM 2581 C C . ALA A 1 307 ? 10.619 23.577 1.523 1.00 11.61 305 ALA A C 1
ATOM 2582 O O . ALA A 1 307 ? 11.554 24.209 2.022 1.00 12.48 305 ALA A O 1
ATOM 2584 N N . ILE A 1 308 ? 9.571 23.159 2.234 1.00 10.78 306 ILE A N 1
ATOM 2585 C CA . ILE A 1 308 ? 9.524 23.358 3.682 1.00 10.18 306 ILE A CA 1
ATOM 2586 C C . ILE A 1 308 ? 10.640 22.550 4.352 1.00 10.30 306 ILE A C 1
ATOM 2587 O O . ILE A 1 308 ? 11.388 23.085 5.171 1.00 10.81 306 ILE A O 1
ATOM 2592 N N . TYR A 1 309 ? 10.754 21.273 3.989 1.00 10.81 307 TYR A N 1
ATOM 2593 C CA . TYR A 1 309 ? 11.802 20.406 4.533 1.00 11.52 307 TYR A CA 1
ATOM 2594 C C . TYR A 1 309 ? 13.198 20.986 4.277 1.00 11.73 307 TYR A C 1
ATOM 2595 O O . TYR A 1 309 ? 14.061 20.964 5.158 1.00 13.08 307 TYR A O 1
ATOM 2604 N N . GLN A 1 310 ? 13.404 21.517 3.070 1.00 12.14 308 GLN A N 1
ATOM 2605 C CA . GLN A 1 310 ? 14.681 22.110 2.669 1.00 13.53 308 GLN A CA 1
ATOM 2606 C C . GLN A 1 310 ? 14.896 23.512 3.238 1.00 13.17 308 GLN A C 1
ATO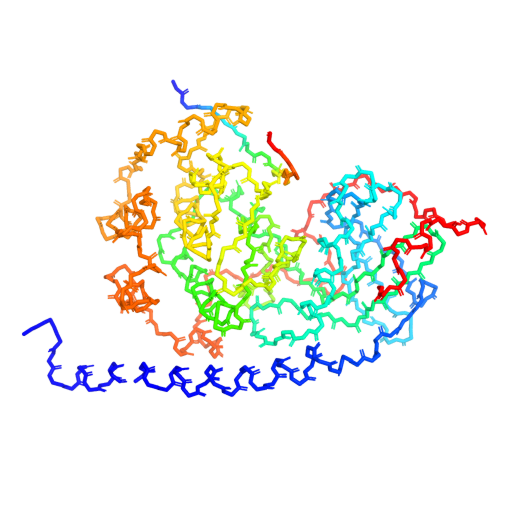M 2607 O O . GLN A 1 310 ? 15.967 24.090 3.071 1.00 14.10 308 GLN A O 1
ATOM 2613 N N . ARG A 1 311 ? 13.871 24.036 3.912 1.00 12.88 309 ARG A N 1
ATOM 2614 C CA . ARG A 1 311 ? 13.908 25.351 4.553 1.00 13.35 309 ARG A CA 1
ATOM 2615 C C . ARG A 1 311 ? 14.139 26.460 3.524 1.00 13.39 309 ARG A C 1
ATOM 2616 O O . ARG A 1 311 ? 14.802 27.470 3.795 1.00 16.19 309 ARG A O 1
ATOM 2624 N N . LYS A 1 312 ? 13.567 26.274 2.340 1.00 13.40 310 LYS A N 1
ATOM 2625 C CA . LYS A 1 312 ? 13.703 27.249 1.265 1.00 14.55 310 LYS A CA 1
ATOM 2626 C C . LYS A 1 312 ? 12.501 28.185 1.130 1.00 16.87 310 LYS A C 1
ATOM 2627 O O . LYS A 1 312 ? 12.518 29.106 0.314 1.00 20.51 310 LYS A O 1
ATOM 2633 N N . VAL A 1 313 ? 11.476 27.976 1.939 1.00 14.45 311 VAL A N 1
ATOM 2634 C CA . VAL A 1 313 ? 10.328 28.875 1.952 1.00 14.97 311 VAL A CA 1
ATOM 2635 C C . VAL A 1 313 ? 10.611 30.087 2.839 1.00 16.43 311 VAL A C 1
ATOM 2636 O O . VAL A 1 313 ? 11.156 29.953 3.934 1.00 16.80 311 VAL A O 1
ATOM 2640 N N . GLU A 1 314 ? 10.264 31.271 2.347 1.00 17.35 312 GLU A N 1
ATOM 2641 C CA . GLU A 1 314 ? 10.414 32.494 3.123 1.00 19.43 312 GLU A CA 1
ATOM 2642 C C . GLU A 1 314 ? 9.547 32.445 4.374 1.00 17.78 312 GLU A C 1
ATOM 2643 O O . GLU A 1 314 ? 8.342 32.224 4.286 1.00 21.30 312 GLU A O 1
ATOM 2649 N N . ALA A 1 315 ? 10.166 32.615 5.537 1.00 17.07 313 ALA A N 1
ATOM 2650 C CA . ALA A 1 315 ? 9.433 32.566 6.798 1.00 15.89 313 ALA A CA 1
ATOM 2651 C C . ALA A 1 315 ? 8.612 33.837 6.979 1.00 16.56 313 ALA A C 1
ATOM 2652 O O . ALA A 1 315 ? 8.983 34.900 6.505 1.00 18.45 313 ALA A O 1
ATOM 2654 N N . PRO A 1 316 ? 7.486 33.728 7.688 1.00 17.38 314 PRO A N 1
ATOM 2655 C CA . PRO A 1 316 ? 6.648 34.909 7.933 1.00 20.39 314 PRO A CA 1
ATOM 2656 C C . PRO A 1 316 ? 7.300 35.926 8.853 1.00 19.67 314 PRO A C 1
ATOM 2657 O O . PRO A 1 316 ? 6.989 37.113 8.791 1.00 22.11 314 PRO A O 1
ATOM 2661 N N . PHE A 1 317 ? 8.220 35.454 9.679 1.00 20.78 315 PHE A N 1
ATOM 2662 C CA . PHE A 1 317 ? 8.722 36.210 10.800 1.00 29.55 315 PHE A CA 1
ATOM 2663 C C . PHE A 1 317 ? 10.158 35.790 11.091 1.00 27.25 315 PHE A C 1
ATOM 2664 O O . PHE A 1 317 ? 10.443 34.602 11.232 1.00 23.05 315 PHE A O 1
ATOM 2672 N N . ILE A 1 318 ? 11.062 36.760 11.140 1.00 26.08 316 ILE A N 1
ATOM 2673 C CA . ILE A 1 318 ? 12.454 36.505 11.483 1.00 25.62 316 ILE A CA 1
ATOM 2674 C C . ILE A 1 318 ? 12.757 37.183 12.807 1.00 26.64 316 ILE A C 1
ATOM 2675 O O . ILE A 1 318 ? 12.699 38.405 12.901 1.00 26.87 316 ILE A O 1
ATOM 2680 N N . PRO A 1 319 ? 13.070 36.393 13.841 1.00 24.62 317 PRO A N 1
ATOM 2681 C CA . PRO A 1 319 ? 13.261 36.946 15.186 1.00 30.87 317 PRO A CA 1
ATOM 2682 C C . PRO A 1 319 ? 14.410 37.938 15.257 1.00 34.27 317 PRO A C 1
ATOM 2683 O O . PRO A 1 319 ? 15.392 37.805 14.525 1.00 29.17 317 PRO A O 1
ATOM 2687 N N . LYS A 1 320 ? 14.265 38.930 16.130 1.00 29.19 318 LYS A N 1
ATOM 2688 C CA . LYS A 1 320 ? 15.340 39.862 16.446 1.00 37.79 318 LYS A CA 1
ATOM 2689 C C . LYS A 1 320 ? 16.543 39.109 16.995 1.00 36.23 318 LYS A C 1
ATOM 2690 O O . LYS A 1 320 ? 16.417 38.350 17.955 1.00 33.86 318 LYS A O 1
ATOM 2696 N N . PHE A 1 321 ? 17.707 39.320 16.387 1.00 34.62 319 PHE A N 1
ATOM 2697 C CA . PHE A 1 321 ? 18.926 38.649 16.823 1.00 45.39 319 PHE A CA 1
ATOM 2698 C C . PHE A 1 321 ? 19.987 39.666 17.233 1.00 48.78 319 PHE A C 1
ATOM 2699 O O . PHE A 1 321 ? 20.360 40.535 16.447 1.00 53.21 319 PHE A O 1
ATOM 2707 N N . LYS A 1 322 ? 20.472 39.543 18.465 1.00 48.54 320 LYS A N 1
ATOM 2708 C CA . LYS A 1 322 ? 21.372 40.536 19.045 1.00 49.90 320 LYS A CA 1
ATOM 2709 C C . LYS A 1 322 ? 22.701 39.938 19.509 1.00 47.84 320 LYS A C 1
ATOM 2710 O O . LYS A 1 322 ? 23.400 40.535 20.327 1.00 56.35 320 LYS A O 1
ATOM 2716 N N . GLY A 1 323 ? 23.049 38.765 18.992 1.00 41.91 321 GLY A N 1
ATOM 2717 C CA . GLY A 1 323 ? 24.253 38.074 19.422 1.00 40.06 321 GLY A CA 1
ATOM 2718 C C . GLY A 1 323 ? 23.919 36.679 19.916 1.00 39.57 321 GLY A C 1
ATOM 2719 O O . GLY A 1 323 ? 22.781 36.413 20.287 1.00 40.13 321 GLY A O 1
ATOM 2720 N N . PRO A 1 324 ? 24.918 35.783 19.937 1.00 47.36 322 PRO A N 1
ATOM 2721 C CA . PRO A 1 324 ? 24.708 34.356 20.225 1.00 47.34 322 PRO A CA 1
ATOM 2722 C C . PRO A 1 324 ? 24.152 34.052 21.621 1.00 38.67 322 PRO A C 1
ATOM 2723 O O . PRO A 1 324 ? 23.562 32.987 21.812 1.00 35.53 322 PRO A O 1
ATOM 2727 N N . GLY A 1 325 ? 24.338 34.960 22.574 1.00 33.82 323 GLY A N 1
ATOM 2728 C CA . GLY A 1 325 ? 23.863 34.742 23.930 1.00 30.09 323 GLY A CA 1
ATOM 2729 C C . GLY A 1 325 ? 22.734 35.674 24.329 1.00 29.14 323 GLY A C 1
ATOM 2730 O O . GLY A 1 325 ? 22.362 35.750 25.502 1.00 28.85 323 GLY A O 1
ATOM 2731 N N . ASP A 1 326 ? 22.190 36.388 23.350 1.00 24.28 324 ASP A N 1
ATOM 2732 C CA . ASP A 1 326 ? 21.071 37.288 23.595 1.00 23.33 324 ASP A CA 1
ATOM 2733 C C . ASP A 1 326 ? 19.822 36.515 24.019 1.00 21.94 324 ASP A C 1
ATOM 2734 O O . ASP A 1 326 ? 19.475 35.500 23.417 1.00 23.31 324 ASP A O 1
ATOM 2739 N N . THR A 1 327 ? 19.146 37.006 25.055 1.00 21.79 325 THR A N 1
ATOM 2740 C CA . THR A 1 327 ? 17.943 36.356 25.573 1.00 20.80 325 THR A CA 1
ATOM 2741 C C . THR A 1 327 ? 16.706 37.253 25.484 1.00 20.39 325 THR A C 1
ATOM 2742 O O . THR A 1 327 ? 15.706 37.009 26.162 1.00 20.15 325 THR A O 1
ATOM 2746 N N . SER A 1 328 ? 16.759 38.266 24.626 1.00 20.51 326 SER A N 1
ATOM 2747 C CA . SER A 1 328 ? 15.689 39.263 24.560 1.00 20.42 326 SER A CA 1
ATOM 2748 C C . SER A 1 328 ? 14.327 38.708 24.140 1.00 19.36 326 SER A C 1
ATOM 2749 O O . SER A 1 328 ? 13.304 39.343 24.407 1.00 19.50 326 SER A O 1
ATOM 2752 N N . ASN A 1 329 ? 14.309 37.545 23.490 1.00 18.60 327 ASN A N 1
ATOM 2753 C CA . ASN A 1 329 ? 13.050 36.966 23.022 1.00 18.33 327 ASN A CA 1
ATOM 2754 C C . ASN A 1 329 ? 12.401 36.035 24.042 1.00 17.92 327 ASN A C 1
ATOM 2755 O O . ASN A 1 329 ? 11.379 35.397 23.741 1.00 17.64 327 ASN A O 1
ATOM 2760 N N . PHE A 1 330 ? 12.978 35.970 25.242 1.00 18.50 328 PHE A N 1
ATOM 2761 C CA . PHE A 1 330 ? 12.447 35.137 26.317 1.00 18.83 328 PHE A CA 1
ATOM 2762 C C . PHE A 1 330 ? 11.973 35.981 27.488 1.00 19.91 328 PHE A C 1
ATOM 2763 O O . PHE A 1 330 ? 12.518 37.050 27.769 1.00 20.83 328 PHE A O 1
ATOM 2771 N N . ASP A 1 331 ? 10.951 35.488 28.176 1.00 20.42 329 ASP A N 1
ATOM 2772 C CA . ASP A 1 331 ? 10.447 36.164 29.360 1.00 21.87 329 ASP A CA 1
ATOM 2773 C C . ASP A 1 331 ? 11.405 35.945 30.524 1.00 22.86 329 ASP A C 1
ATOM 2774 O O . ASP A 1 331 ? 12.282 35.079 30.468 1.00 27.15 329 ASP A O 1
ATOM 2779 N N . ASP A 1 332 ? 11.239 36.735 31.577 1.00 25.03 330 ASP A N 1
ATOM 2780 C CA . ASP A 1 332 ? 12.073 36.606 32.765 1.00 25.93 330 ASP A CA 1
ATOM 2781 C C . ASP A 1 332 ? 11.459 35.652 33.784 1.00 31.97 330 ASP A C 1
ATOM 2782 O O . ASP A 1 332 ? 10.238 35.589 33.941 1.00 32.17 330 ASP A O 1
ATOM 2787 N N . TYR A 1 333 ? 12.321 34.912 34.472 1.00 27.58 331 TYR A N 1
ATOM 2788 C CA . TYR A 1 333 ? 11.905 33.980 35.511 1.00 28.91 331 TYR A CA 1
ATOM 2789 C C . TYR A 1 333 ? 12.738 34.200 36.763 1.00 31.00 331 TYR A C 1
ATOM 2790 O O . TYR A 1 333 ? 13.861 34.691 36.682 1.00 31.04 331 TYR A O 1
ATOM 2799 N N . GLU A 1 334 ? 12.186 33.842 37.918 1.00 33.07 332 GLU A N 1
ATOM 2800 C CA . GLU A 1 334 ? 12.950 33.892 39.156 1.00 39.28 332 GLU A CA 1
ATOM 2801 C C . GLU A 1 334 ? 14.146 32.954 39.060 1.00 36.41 332 GLU A C 1
ATOM 2802 O O . GLU A 1 334 ? 13.999 31.789 38.686 1.00 37.17 332 GLU A O 1
ATOM 2808 N N . GLU A 1 335 ? 15.328 33.468 39.387 1.00 35.65 333 GLU A N 1
ATOM 2809 C CA . GLU A 1 335 ? 16.544 32.668 39.329 1.00 42.42 333 GLU A CA 1
ATOM 2810 C C . GLU A 1 335 ? 16.751 31.920 40.639 1.00 47.73 333 GLU A C 1
ATOM 2811 O O . GLU A 1 335 ? 16.927 32.534 41.690 1.00 47.03 333 GLU A O 1
ATOM 2817 N N . GLU A 1 336 ? 16.722 30.593 40.570 1.00 53.91 334 GLU A N 1
ATOM 2818 C CA . GLU A 1 336 ? 16.910 29.768 41.757 1.00 62.12 334 GLU A CA 1
ATOM 2819 C C . GLU A 1 336 ? 18.265 29.065 41.710 1.00 60.73 334 GLU A C 1
ATOM 2820 O O . GLU A 1 336 ? 18.830 28.856 40.635 1.00 58.23 334 GLU A O 1
ATOM 2826 N N . GLU A 1 337 ? 18.779 28.710 42.880 1.00 61.35 335 GLU A N 1
ATOM 2827 C CA . GLU A 1 337 ? 20.051 28.004 43.005 1.00 60.37 335 GLU A CA 1
ATOM 2828 C C . GLU A 1 337 ? 20.044 26.619 42.352 1.00 59.23 335 GLU A C 1
ATOM 2829 O O . GLU A 1 337 ? 19.030 25.922 42.369 1.00 60.65 335 GLU A O 1
ATOM 2835 N N . ILE A 1 338 ? 21.177 26.224 41.774 1.00 56.59 336 ILE A N 1
ATOM 2836 C CA . ILE A 1 338 ? 21.350 24.854 41.303 1.00 53.86 336 ILE A CA 1
ATOM 2837 C C . ILE A 1 338 ? 22.071 24.036 42.377 1.00 56.58 336 ILE A C 1
ATOM 2838 O O . ILE A 1 338 ? 23.298 23.919 42.369 1.00 55.15 336 ILE A O 1
ATOM 2843 N N . ARG A 1 339 ? 21.295 23.485 43.307 1.00 58.96 337 ARG A N 1
ATOM 2844 C CA . ARG A 1 339 ? 21.843 22.750 44.446 1.00 57.08 337 ARG A CA 1
ATOM 2845 C C . ARG A 1 339 ? 22.384 21.379 44.053 1.00 53.33 337 ARG A C 1
ATOM 2846 O O . ARG A 1 339 ? 21.701 20.600 43.389 1.00 55.58 337 ARG A O 1
ATOM 2854 N N . VAL A 1 340 ? 23.611 21.085 44.472 1.00 47.38 338 VAL A N 1
ATOM 2855 C CA . VAL A 1 340 ? 24.189 19.764 44.250 1.00 45.86 338 VAL A CA 1
ATOM 2856 C C . VAL A 1 340 ? 24.625 19.154 45.585 1.00 50.35 338 VAL A C 1
ATOM 2857 O O . VAL A 1 340 ? 25.661 19.523 46.143 1.00 51.59 338 VAL A O 1
ATOM 2871 N N . ILE A 1 342 ? 25.866 16.770 48.716 1.00 57.49 340 ILE A N 1
ATOM 2872 C CA . ILE A 1 342 ? 27.068 15.993 48.981 1.00 59.25 340 ILE A CA 1
ATOM 2873 C C . ILE A 1 342 ? 26.761 14.508 48.819 1.00 62.48 340 ILE A C 1
ATOM 2874 O O . ILE A 1 342 ? 27.637 13.708 48.481 1.00 62.55 340 ILE A O 1
ATOM 2879 N N . ASN A 1 343 ? 25.501 14.151 49.044 1.00 58.67 341 ASN A N 1
ATOM 2880 C CA . ASN A 1 343 ? 25.070 12.762 48.960 1.00 58.74 341 ASN A CA 1
ATOM 2881 C C . ASN A 1 343 ? 24.252 12.474 47.707 1.00 56.43 341 ASN A C 1
ATOM 2882 O O . ASN A 1 343 ? 23.365 13.245 47.338 1.00 53.91 341 ASN A O 1
ATOM 2887 N N . GLU A 1 344 ? 24.558 11.353 47.062 1.00 54.93 342 GLU A N 1
ATOM 2888 C CA . GLU A 1 344 ? 23.851 10.934 45.858 1.00 52.35 342 GLU A CA 1
ATOM 2889 C C . GLU A 1 344 ? 22.383 10.645 46.145 1.00 55.31 342 GLU A C 1
ATOM 2890 O O . GLU A 1 344 ? 22.052 9.958 47.111 1.00 56.00 342 GLU A O 1
ATOM 2896 N N . LYS A 1 345 ? 21.506 11.177 45.300 1.00 50.25 343 LYS A N 1
ATOM 2897 C CA . LYS A 1 345 ? 20.075 10.951 45.443 1.00 50.83 343 LYS A CA 1
ATOM 2898 C C . LYS A 1 345 ? 19.551 10.090 44.302 1.00 48.96 343 LYS A C 1
ATOM 2899 O O . LYS A 1 345 ? 19.892 10.316 43.143 1.00 46.93 343 LYS A O 1
ATOM 2905 N N . CYS A 1 346 ? 18.731 9.100 44.645 1.00 51.55 344 CYS A N 1
ATOM 2906 C CA . CYS A 1 346 ? 18.045 8.268 43.659 1.00 50.15 344 CYS A CA 1
ATOM 2907 C C . CYS A 1 346 ? 18.995 7.636 42.642 1.00 48.47 344 CYS A C 1
ATOM 2908 O O . CYS A 1 346 ? 18.707 7.614 41.445 1.00 48.74 344 CYS A O 1
ATOM 2911 N N . GLY A 1 347 ? 20.125 7.126 43.122 1.00 51.90 345 GLY A N 1
ATOM 2912 C CA . GLY A 1 347 ? 21.102 6.486 42.260 1.00 54.04 345 GLY A CA 1
ATOM 2913 C C . GLY A 1 347 ? 20.556 5.232 41.603 1.00 56.37 345 GLY A C 1
ATOM 2914 O O . GLY A 1 347 ? 20.848 4.949 40.441 1.00 52.46 345 GLY A O 1
ATOM 2915 N N . LYS A 1 348 ? 19.759 4.481 42.356 1.00 56.41 346 LYS A N 1
ATOM 2916 C CA . LYS A 1 348 ? 19.122 3.271 41.848 1.00 57.99 346 LYS A CA 1
ATOM 2917 C C . LYS A 1 348 ? 18.193 3.567 40.673 1.00 59.21 346 LYS A C 1
ATOM 2918 O O . LYS A 1 348 ? 18.207 2.865 39.662 1.00 59.27 346 LYS A O 1
ATOM 2924 N N . GLU A 1 349 ? 17.394 4.619 40.814 1.00 53.76 347 GLU A N 1
ATOM 2925 C CA . GLU A 1 349 ? 16.349 4.932 39.846 1.00 52.24 347 GLU A CA 1
ATOM 2926 C C . GLU A 1 349 ? 16.871 5.441 38.502 1.00 51.29 347 GLU A C 1
ATOM 2927 O O . GLU A 1 349 ? 16.178 5.338 37.491 1.00 53.86 347 GLU A O 1
ATOM 2933 N N . PHE A 1 350 ? 18.085 5.985 38.482 1.00 53.24 348 PHE A N 1
ATOM 2934 C CA . PHE A 1 350 ? 18.584 6.635 37.270 1.00 43.42 348 PHE A CA 1
ATOM 2935 C C . PHE A 1 350 ? 19.905 6.077 36.748 1.00 45.36 348 PHE A C 1
ATOM 2936 O O . PHE A 1 350 ? 20.672 6.797 36.111 1.00 43.99 348 PHE A O 1
ATOM 2944 N N . THR A 1 351 ? 20.150 4.794 36.993 1.00 47.33 349 THR A N 1
ATOM 2945 C CA . THR A 1 351 ? 21.404 4.159 36.598 1.00 52.24 349 THR A CA 1
ATOM 2946 C C . THR A 1 351 ? 21.647 4.211 35.087 1.00 52.50 349 THR A C 1
ATOM 2947 O O . THR A 1 351 ? 22.783 4.373 34.641 1.00 56.09 349 THR A O 1
ATOM 2951 N N . GLU A 1 352 ? 20.581 4.087 34.302 1.00 51.34 350 GLU A N 1
ATOM 2952 C CA . GLU A 1 352 ? 20.721 4.024 32.848 1.00 47.91 350 GLU A CA 1
ATOM 2953 C C . GLU A 1 352 ? 20.765 5.398 32.185 1.00 41.18 350 GLU A C 1
ATOM 2954 O O . GLU A 1 352 ? 20.988 5.501 30.980 1.00 45.27 350 GLU A O 1
ATOM 2960 N N . PHE A 1 353 ? 20.558 6.455 32.962 1.00 43.14 351 PHE A N 1
ATOM 2961 C CA . PHE A 1 353 ? 20.607 7.797 32.396 1.00 37.86 351 PHE A CA 1
ATOM 2962 C C . PHE A 1 353 ? 22.049 8.187 32.080 1.00 42.32 351 PHE A C 1
ATOM 2963 O O . PHE A 1 353 ? 22.331 8.750 31.023 1.00 38.37 351 PHE A O 1
ATOM 2971 N N . ILE B 2 1 ? -19.992 34.110 28.230 1.00 57.00 1 ILE B N 1
ATOM 2972 C CA . ILE B 2 1 ? -18.785 34.693 27.656 1.00 52.23 1 ILE B CA 1
ATOM 2973 C C . ILE B 2 1 ? -17.576 33.800 27.926 1.00 47.06 1 ILE B C 1
ATOM 2974 O O . ILE B 2 1 ? -17.421 33.269 29.026 1.00 45.07 1 ILE B O 1
ATOM 2979 N N . ALA B 2 2 ? -16.727 33.637 26.915 1.00 42.43 2 ALA B N 1
ATOM 2980 C CA . ALA B 2 2 ? -15.571 32.753 27.014 1.00 42.41 2 ALA B CA 1
ATOM 2981 C C . ALA B 2 2 ? -14.580 33.210 28.080 1.00 38.63 2 ALA B C 1
ATOM 2982 O O . ALA B 2 2 ? -14.369 34.406 28.282 1.00 42.68 2 ALA B O 1
ATOM 2984 N N . ALA B 2 3 ? -13.983 32.236 28.761 1.00 28.44 3 ALA B N 1
ATOM 2985 C CA . ALA B 2 3 ? -12.920 32.482 29.729 1.00 25.97 3 ALA B CA 1
ATOM 2986 C C . ALA B 2 3 ? -12.031 31.245 29.795 1.00 23.36 3 ALA B C 1
ATOM 2987 O O . ALA B 2 3 ? -12.535 30.124 29.754 1.00 27.08 3 ALA B O 1
ATOM 2989 N N . GLY B 2 4 ? -10.721 31.439 29.894 1.00 20.61 4 GLY B N 1
ATOM 2990 C CA . GLY B 2 4 ? -9.800 30.315 29.935 1.00 18.43 4 GLY B CA 1
ATOM 2991 C C . GLY B 2 4 ? -8.378 30.742 30.241 1.00 16.99 4 GLY B C 1
ATOM 2992 O O . GLY B 2 4 ? -8.113 31.916 30.531 1.00 18.82 4 GLY B O 1
ATOM 2993 N N . ARG B 2 5 ? -7.456 29.790 30.170 1.00 15.02 5 ARG B N 1
ATOM 2994 C CA . ARG B 2 5 ? -6.076 30.012 30.583 1.00 15.23 5 ARG B CA 1
ATOM 2995 C C . ARG B 2 5 ? -5.253 30.670 29.488 1.00 12.71 5 ARG B C 1
ATOM 2996 O O . ARG B 2 5 ? -5.083 30.106 28.400 1.00 13.44 5 ARG B O 1
ATOM 3004 N N . THR B 2 6 ? -4.719 31.855 29.770 1.00 13.46 6 THR B N 1
ATOM 3005 C CA . THR B 2 6 ? -3.933 32.587 28.774 1.00 14.92 6 THR B CA 1
ATOM 3006 C C . THR B 2 6 ? -2.430 32.498 29.003 1.00 12.17 6 THR B C 1
ATOM 3007 O O . THR B 2 6 ? -1.644 32.828 28.109 1.00 13.50 6 THR B O 1
ATOM 3011 N N . GLY B 2 7 ? -2.026 32.072 30.196 1.00 13.69 7 GLY B N 1
ATOM 3012 C CA . GLY B 2 7 ? -0.612 31.937 30.507 1.00 15.46 7 GLY B CA 1
ATOM 3013 C C . GLY B 2 7 ? -0.051 30.589 30.097 1.00 12.87 7 GLY B C 1
ATOM 3014 O O . GLY B 2 7 ? -0.767 29.734 29.575 1.00 13.43 7 GLY B O 1
ATOM 3015 N N . ARG B 2 8 ? 1.236 30.381 30.335 1.00 12.60 8 ARG B N 1
ATOM 3016 C CA . ARG B 2 8 ? 1.850 29.112 29.980 1.00 12.51 8 ARG B CA 1
ATOM 3017 C C . ARG B 2 8 ? 1.174 27.970 30.720 1.00 12.55 8 ARG B C 1
ATOM 3018 O O . ARG B 2 8 ? 0.800 28.107 31.885 1.00 14.11 8 ARG B O 1
ATOM 3026 N N . ARG B 2 9 ? 1.029 26.842 30.041 1.00 12.10 9 ARG B N 1
ATOM 3027 C CA . ARG B 2 9 ? 0.275 25.716 30.561 1.00 11.74 9 ARG B CA 1
ATOM 3028 C C . ARG B 2 9 ? 1.191 24.573 30.949 1.00 14.54 9 ARG B C 1
ATOM 3029 O O . ARG B 2 9 ? 1.987 24.097 30.134 1.00 16.50 9 ARG B O 1
ATOM 3037 N N . GLN B 2 10 ? 1.084 24.128 32.195 1.00 14.92 10 GLN B N 1
ATOM 3038 C CA . GLN B 2 10 ? 1.912 23.024 32.656 1.00 17.75 10 GLN B CA 1
ATOM 3039 C C . GLN B 2 10 ? 1.325 21.679 32.247 1.00 16.43 10 GLN B C 1
ATOM 3040 O O . GLN B 2 10 ? 0.105 21.494 32.198 1.00 17.67 10 GLN B O 1
ATOM 3046 N N . ALA B 2 11 ? 2.211 20.738 31.962 1.00 17.82 11 ALA B N 1
ATOM 3047 C CA . ALA B 2 11 ? 1.806 19.375 31.678 1.00 18.23 11 ALA B CA 1
ATOM 3048 C C . ALA B 2 11 ? 1.242 18.682 32.912 1.00 17.31 11 ALA B C 1
ATOM 3049 O O . ALA B 2 11 ? 1.563 19.034 34.059 1.00 19.96 11 ALA B O 1
ATOM 3051 N N . ILE B 2 12 ? 0.411 17.679 32.681 1.00 17.75 12 ILE B N 1
ATOM 3052 C CA . ILE B 2 12 ? -0.076 16.838 33.757 1.00 21.11 12 ILE B CA 1
ATOM 3053 C C . ILE B 2 12 ? 0.541 15.459 33.589 1.00 24.71 12 ILE B C 1
ATOM 3054 O O . ILE B 2 12 ? 0.884 15.040 32.477 1.00 22.61 12 ILE B O 1
ATOM 3059 N N . HIS B 2 13 ? 0.706 14.771 34.708 1.00 25.16 13 HIS B N 1
ATOM 3060 C CA . HIS B 2 13 ? 1.336 13.461 34.715 1.00 30.83 13 HIS B CA 1
ATOM 3061 C C . HIS B 2 13 ? 0.332 12.409 35.172 1.00 34.22 13 HIS B C 1
ATOM 3062 O O . HIS B 2 13 ? 0.648 11.223 35.243 1.00 40.48 13 HIS B O 1
ATOM 3069 N N . ASP B 2 14 ? -0.885 12.864 35.462 1.00 32.50 14 ASP B N 1
ATOM 3070 C CA . ASP B 2 14 ? -1.999 11.986 35.810 1.00 35.63 14 ASP B CA 1
ATOM 3071 C C . ASP B 2 14 ? -3.315 12.768 35.814 1.00 34.01 14 ASP B C 1
ATOM 3072 O O . ASP B 2 14 ? -3.314 13.995 35.869 1.00 34.50 14 ASP B O 1
ATOM 3077 N N . ILE B 2 15 ? -4.433 12.051 35.756 1.00 42.69 15 ILE B N 1
ATOM 3078 C CA . ILE B 2 15 ? -5.753 12.673 35.829 1.00 38.61 15 ILE B CA 1
ATOM 3079 C C . ILE B 2 15 ? -6.593 12.021 36.925 1.00 36.57 15 ILE B C 1
ATOM 3080 O O . ILE B 2 15 ? -6.957 10.847 36.822 1.00 36.03 15 ILE B O 1
#

InterPro domains:
  IPR000719 Protein kinase domain [PF00069] (45-298)
  IPR000719 Protein kinase domain [PS50011] (44-298)
  IPR000719 Protein kinase domain [SM00220] (44-298)
  IPR000961 AGC-kinase, C-terminal [PS51285] (299-351)
  IPR000961 AGC-kinase, C-terminal [SM00133] (299-351)
  IPR008271 Serine/threonine-protein kinase, active site [PS00108] (163-175)
  IPR011009 Protein kinase-like domain superfamily [SSF56112] (29-339)
  IPR017441 Protein kinase, ATP binding site [PS00107] (50-73)
  IPR044109 cAMP-dependent protein kinase catalytic subunit [cd14209] (42-331)

Secondary structure (DSSP, 8-state):
--S-HHHHHHH--HHHHHHHHHHHHHHHHHHHHSPPP----GGGEEEEEEEEE-SSEEEEEEEETTT--EEEEEEEEHHHHHHTT-HHHHHHHHHHHHH---TTBPPEEEEEE-SSEEEEEEE--TT-BHHHHHHHHS---HHHHHHHHHHHHHHHHHHHHTTEE----SGGGEEE-TTS-EEE---TT-EE-SS-B---B-GGG--HHHHTT--B-THHHHHHHHHHHHHHHHSS-SS--SSHHHHHHHHHH------TTS-HHHHHHHHHHS-S-TTT-TTSSTTTTHHHHTSGGGTT--HHHHHTT-SPPS-------TT--TTS--------------STTTTTT-/------S----BS--

B-factor: mean 26.42, std 16.03, range [7.33, 89.79]

Nearest PDB structures (foldseek):
  5n3f-assembly1_A  TM=9.935E-01  e=2.942E-58  Cricetulus griseus
  6egw-assembly1_A  TM=9.701E-01  e=1.342E-58  Cricetulus griseus
  4aw1-assembly1_A  TM=9.438E-01  e=1.703E-28  Homo sapiens
  1oky-assembly1_A  TM=9.260E-01  e=2.659E-27  Homo sapiens
  1mq4-assembly1_A  TM=9.603E-01  e=4.124E-24  Homo sapiens

Solvent-accessible surface area: 17832 Å² total

Foldseek 3Di:
DVDDPVRVVVVVCVVVLVVVLVVQLVQLVVCLPPPDAQADDDVQWAWDAFQAADQQGTWTWIARNPPRAIWTKDKGFVVRCVVVVLLVLVVQQVSNLRRHDAPQAWHWRHWDAAQTITMTITHDAQQGFQLLVLLVVQADALVQLLLQLLVLLVVLSNQVSNQKAQQEDDRNQWGQHQQRHTYGHDSSRIDRHPAWDWEDYDLLLAALCNVVGHGDGNLSVLLSSLQHSQCRHRVAGQQDDDDSVSSSVSLNVLDGDHDPPDDPLSVVLSCQSSPNDLDRHACNYPVHSCCVCVRPSNVVPDSVCSSVVVDRRPDRGDDDDSSDNVNGDHDDDDDPDHPHHDPCVSNVPD/DDDDDDDDDDDDPDD

Sequence (365 aa):
GHMGNAAAAKKGEQESVKEFLAKAKEEEFLKKWESPSQNTAQLDHFDRIKTLGTGSFGRVMLVKHKETGNHYAMMKILDKQKVVKLKQIEHTLNEKRILQQAVNFPFLVKLEFSFKDNSNLYMVMMEYVPGGEMFSHLRRIGRFSEPHHARFYAAQIVLTFEYLHSSLDLIYRDLKPENLLIDQQGYIQVTTDFGFAKRVKGRTWLCGTPEYLAPEIILSKGYNKKAVDWWALGVLIYEMAAGYPPFFADQPIQIYEKIVSGKVRFPSHFSSDLKDLLRNLLQVDLTKRFGNLKNNGVNDIKNHKWFATTDWIAIYQRKVEAPFIPKFKGPGDTSNFDDYEEEEIRVINEKCGKEFTEFIAAGRTGRRQAIHDI

CATH classification: 1.10.510.10 (+1 more: 3.30.200.20)